Protein 1PVM (pdb70)

CATH classification: 3.10.580.10

Secondary structure (DSSP, 8-state):
---BGGGTSBTT--EEETT-BHHHHHHHHHHHT--EEEEE-TTS-EEEEEEHHHHHHHTGGG---GGGSBGGGTSBSSPPEEETT-BHHHHHHHHHHHT-SEEEEE-TT--EEEEEEHHHHTTTS-HHHHHHHHHHHHH-----B-TTTSSSBEEEEE-TTS-EEEEEES-TT---B-/------S--BGGGTSBTT--EEETTSBHHHHHHHHHHHT--EEEEE-TTS-EEEEEEHHHIIIIIGGG---GGGSBGGGTSBSSPPEEETT-BHHHHHHHHHHHT-SEEEEE-TTS-EEEEEEHHHHTTTS-HHHHHHHHHHHHH----PBPTTTSSSBEEEEE-TTS-EEEEEE--TT---B-

Radius of gyration: 20.47 Å; Cα contacts (8 Å, |Δi|>4): 764; chains: 2; bounding box: 63×38×48 Å

Solvent-accessible surface area: 16210 Å² total; per-residue (Å²): 185,168,52,87,0,82,144,24,28,59,75,112,52,60,61,14,59,60,70,28,32,0,6,58,0,0,61,47,0,21,126,53,60,40,5,5,0,0,0,62,22,100,131,43,79,39,29,0,2,0,7,24,16,0,0,0,34,8,0,0,12,18,1,77,64,0,47,101,8,37,0,78,41,0,1,5,40,62,17,0,94,4,71,11,78,83,21,5,113,71,0,4,60,47,0,10,133,33,3,11,35,35,0,0,0,11,23,123,111,45,161,13,34,0,12,0,22,6,24,30,0,0,109,94,3,63,98,77,28,0,12,62,0,23,58,8,30,100,67,96,46,19,101,8,74,2,83,130,44,42,113,5,31,10,80,44,41,123,43,182,109,25,13,7,113,32,8,111,9,57,31,135,101,21,114,57,79,44,137,136,82,54,48,94,159,142,22,89,0,74,100,21,28,57,77,115,47,72,54,13,58,56,69,31,31,0,10,53,0,1,90,51,0,23,141,56,58,29,6,0,0,0,0,64,22,98,127,42,80,42,36,0,2,0,6,23,19,0,0,0,44,12,0,0,8,17,2,88,62,0,46,102,5,36,0,73,30,0,2,9,20,65,15,0,97,4,76,10,92,78,28,2,148,62,0,5,61,56,0,8,128,31,3,8,35,31,0,0,0,3,18,131,99,40,162,21,38,0,6,0,21,7,18,27,0,0,99,12,8,66,116,74,30,0,12,63,0,27,65,6,28,84,65,95,86,24,116,8,50,2,76,127,46,40,108,4,28,7,84,49,38,131,45,183,98,23,25,6,116,31,7,110,10,60,31,137,103,21,127,54,89,32

Foldseek 3Di:
DWDFQLVLFALPAAEDEQQQFQVRVVVVCVVVVNFKHFYAYPVGHGAFIGGPVLCVPFPVLQVDDRRVHGCNRRGQPPFQEDERRDILLRVLVSLLVFLHQKGFYAYPVGGTRGIDGLVSSVVPDDPVSSVSNVVSVVVHHGFHADPPPRHWTFQFDADPVSHGPWTATPDPVDGDID/DDDAEDQKDFQLVLFAQPAAEDEQQQFQVRVVVVCVVVVNFKHFYAYPVGHGFFIGGPVLCVPFPVLQVDDRRVHGCNRRGAGRFQEDERRDILVRVLCSLLVFLHQKGFYAYPVGHTRGMDGLVSSVRYDDPVSSVSSVVSNVPHHGFHADPPVRHFTFQFDADPVSHGNWTFTPDPVDGDTD

B-factor: mean 17.32, std 9.67, range [4.59, 65.65]

Nearest PDB structures (foldseek):
  1pvm-assembly1_A  TM=9.784E-01  e=5.337E-41  Thermoplasma acidophilum DSM 1728
  1xkf-assembly1_B-2  TM=8.451E-01  e=2.283E-09  Mycobacterium tuberculosis
  3fhm-assembly2_C  TM=8.601E-01  e=5.433E-09  Agrobacterium fabrum str. C58
  3fhm-assembly1_D  TM=8.900E-01  e=7.324E-08  Agrobacterium fabrum str. C58
  3fhm-assembly2_B  TM=9.059E-01  e=1.249E-07  Agrobacterium fabrum str. C58

Organism: Thermoplasma acidophilum (strain ATCC 25905 / DSM 1728 / JCM 9062 / NBRC 15155 / AMRC-C165) (NCBI:txid273075)

InterPro domains:
  IPR000644 CBS domain [PF00571] (5-58)
  IPR000644 CBS domain [PF00571] (74-126)
  IPR000644 CBS domain [PS51371] (9-68)
  IPR000644 CBS domain [PS51371] (75-133)
  IPR000644 CBS domain [SM00116] (12-60)
  IPR000644 CBS domain [SM00116] (78-126)
  IPR015234 Domain of unknown function DUF1936 [PF09151] (145-178)
  IPR036311 Hypothetical protein Ta0289, C-terminal [SSF103623] (143-178)
  IPR044065 Archaeal CBS protein, (ACP)-type metal binding domain [PS51901] (141-178)
  IPR046342 CBS domain superfamily [G3DSA:3.10.580.10] (1-178)
  IPR046342 CBS domain superfamily [SSF54631] (2-127)
  IPR051257 Diverse Function CBS-Domain-Containing Protein [PTHR43080] (3-126)

Sequence (362 aa):
MFMRVEKIMNSNFKTVNWNTTVFDAVKIMNENHLYGLVVKDDNGNDVGLLSERSIIKRFIPRNKKPDEVPIRLVMRKPIPKVKSDYDVKDVAAYLSENGLERCAVVDDPGRVVGIVTLTDLSRYLSRASITDILLSHRTKDYQHLCPKCGVGVLEPVYNEKGEIKVFRCSNPACDYEEVPRGGHMFMRVEKIMNSNFKTVNWNTTVFDAVKIMNENHLYGLVVKDDNGNDVGLLSERSIIKRFIPRNKKPDEVPIRLVMRKPIPKVKSDYDVKDVAAYLSENGLERCAVVDDPGRVVGIVTLTDLSRYLSRASITDILLSHRTKDYQHLCPKCGVGVLEPVYNEKGEIKVFRCSNPACDYEE

Structure (mmCIF, N/CA/C/O backbone):
data_1PVM
#
_entry.id   1PVM
#
_cell.length_a   58.735
_cell.length_b   62.838
_cell.length_c   97.278
_cell.angle_alpha   90.00
_cell.angle_beta   90.00
_cell.angle_gamma   90.00
#
_symmetry.space_group_name_H-M   'P 21 21 21'
#
loop_
_entity.id
_entity.type
_entity.pdbx_description
1 polymer 'conserved hypothetical protein Ta0289'
2 non-polymer 'MERCURY (II) ION'
3 water water
#
loop_
_atom_site.group_PDB
_atom_site.id
_atom_site.type_symbol
_atom_site.label_atom_id
_atom_site.label_alt_id
_atom_site.label_comp_id
_atom_site.label_asym_id
_atom_site.label_entity_id
_atom_site.label_seq_id
_atom_site.pdbx_PDB_ins_code
_atom_site.Cartn_x
_atom_site.Cartn_y
_atom_site.Cartn_z
_atom_site.occupancy
_atom_site.B_iso_or_equiv
_atom_site.auth_seq_id
_atom_site.auth_comp_id
_atom_site.auth_asym_id
_atom_site.auth_atom_id
_atom_site.pdbx_PDB_model_num
ATOM 1 N N . MET A 1 7 ? 20.978 -6.378 -19.421 1.00 30.68 1 MET A N 1
ATOM 2 C CA . MET A 1 7 ? 20.013 -5.308 -19.026 1.00 31.63 1 MET A CA 1
ATOM 3 C C . MET A 1 7 ? 19.027 -5.739 -17.937 1.00 31.04 1 MET A C 1
ATOM 4 O O . MET A 1 7 ? 18.338 -4.896 -17.352 1.00 30.94 1 MET A O 1
ATOM 9 N N . PHE A 1 8 ? 18.956 -7.041 -17.668 1.00 29.72 2 PHE A N 1
ATOM 10 C CA . PHE A 1 8 ? 18.047 -7.559 -16.648 1.00 28.39 2 PHE A CA 1
ATOM 11 C C . PHE A 1 8 ? 18.659 -8.707 -15.853 1.00 27.98 2 PHE A C 1
ATOM 12 O O . PHE A 1 8 ? 19.473 -9.470 -16.370 1.00 27.30 2 PHE A O 1
ATOM 20 N N . MET A 1 9 ? 18.248 -8.822 -14.592 1.00 26.53 3 MET A N 1
ATOM 21 C CA . MET A 1 9 ? 18.739 -9.864 -13.695 1.00 25.70 3 MET A CA 1
ATOM 22 C C . MET A 1 9 ? 17.936 -9.791 -12.400 1.00 25.68 3 MET A C 1
ATOM 23 O O . MET A 1 9 ? 18.015 -8.793 -11.688 1.00 24.55 3 MET A O 1
ATOM 28 N N . ARG A 1 10 ? 17.154 -10.823 -12.089 1.00 24.65 4 ARG A N 1
ATOM 29 C CA . ARG A 1 10 ? 16.378 -10.775 -10.852 1.00 26.35 4 ARG A CA 1
ATOM 30 C C . ARG A 1 10 ? 17.213 -11.187 -9.650 1.00 24.51 4 ARG A C 1
ATOM 31 O O . ARG A 1 10 ? 17.997 -12.135 -9.720 1.00 22.41 4 ARG A O 1
ATOM 39 N N . VAL A 1 11 ? 17.035 -10.462 -8.547 1.00 23.33 5 VAL A N 1
ATOM 40 C CA . VAL A 1 11 ? 17.798 -10.701 -7.323 1.00 22.60 5 VAL A CA 1
ATOM 41 C C . VAL A 1 11 ? 17.859 -12.108 -6.783 1.00 21.29 5 VAL A C 1
ATOM 42 O O . VAL A 1 11 ? 18.886 -12.511 -6.244 1.00 19.33 5 VAL A O 1
ATOM 46 N N . GLU A 1 12 ? 16.767 -12.851 -6.906 1.00 21.26 6 GLU A N 1
ATOM 47 C CA . GLU A 1 12 ? 16.752 -14.214 -6.400 1.00 22.51 6 GLU A CA 1
ATOM 48 C C . GLU A 1 12 ? 17.992 -14.976 -6.855 1.00 22.17 6 GLU A C 1
ATOM 49 O O . GLU A 1 12 ? 18.548 -15.779 -6.107 1.00 20.99 6 GLU A O 1
ATOM 55 N N . LYS A 1 13 ? 18.434 -14.700 -8.077 1.00 23.01 7 LYS A N 1
ATOM 56 C CA . LYS A 1 13 ? 19.599 -15.372 -8.643 1.00 24.29 7 LYS A CA 1
ATOM 57 C C . LYS A 1 13 ? 20.921 -15.026 -7.972 1.00 24.03 7 LYS A C 1
ATOM 58 O O . LYS A 1 13 ? 21.809 -15.875 -7.889 1.00 25.28 7 LYS A O 1
ATO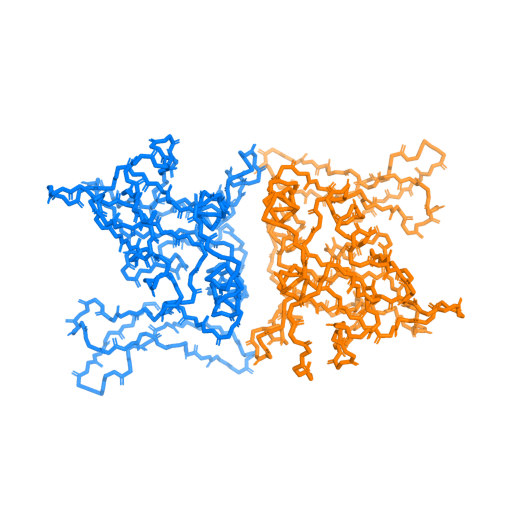M 64 N N . ILE A 1 14 ? 21.059 -13.792 -7.492 1.00 22.89 8 ILE A N 1
ATOM 65 C CA . ILE A 1 14 ? 22.313 -13.370 -6.871 1.00 22.31 8 ILE A CA 1
ATOM 66 C C . ILE A 1 14 ? 22.311 -13.235 -5.351 1.00 21.44 8 ILE A C 1
ATOM 67 O O . ILE A 1 14 ? 23.368 -13.095 -4.741 1.00 21.60 8 ILE A O 1
ATOM 72 N N . MET A 1 15 ? 21.137 -13.272 -4.736 1.00 20.33 9 MET A N 1
ATOM 73 C CA . MET A 1 15 ? 21.059 -13.144 -3.287 1.00 20.91 9 MET A CA 1
ATOM 74 C C . MET A 1 15 ? 21.784 -14.297 -2.603 1.00 22.01 9 MET A C 1
ATOM 75 O O . MET A 1 15 ? 22.159 -15.278 -3.243 1.00 22.06 9 MET A O 1
ATOM 80 N N . ASN A 1 16 ? 21.970 -14.163 -1.295 1.00 22.06 10 ASN A N 1
ATOM 81 C CA . ASN A 1 16 ? 22.629 -15.177 -0.487 1.00 23.54 10 ASN A CA 1
ATOM 82 C C . ASN A 1 16 ? 21.545 -15.799 0.384 1.00 24.16 10 ASN A C 1
ATOM 83 O O . ASN A 1 16 ? 21.044 -15.165 1.309 1.00 22.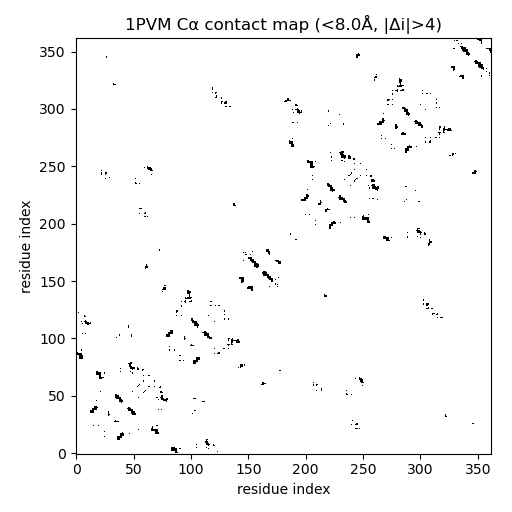94 10 ASN A O 1
ATOM 88 N N . SER A 1 17 ? 21.175 -17.036 0.067 1.00 26.38 11 SER A N 1
ATOM 89 C CA . SER A 1 17 ? 20.136 -17.749 0.805 1.00 28.53 11 SER A CA 1
ATOM 90 C C . SER A 1 17 ? 20.726 -18.421 2.035 1.00 29.48 11 SER A C 1
ATOM 91 O O . SER A 1 17 ? 20.014 -19.048 2.817 1.00 29.79 11 SER A O 1
ATOM 94 N N . ASN A 1 18 ? 22.035 -18.280 2.193 1.00 31.36 12 ASN A N 1
ATOM 95 C CA . ASN A 1 18 ? 22.765 -18.887 3.298 1.00 34.49 12 ASN A CA 1
ATOM 96 C C . ASN A 1 18 ? 22.866 -17.970 4.522 1.00 34.34 12 ASN A C 1
ATOM 97 O O . ASN A 1 18 ? 23.650 -18.226 5.436 1.00 35.99 12 ASN A O 1
ATOM 102 N N . PHE A 1 19 ? 22.062 -16.913 4.545 1.00 33.47 13 PHE A N 1
ATOM 103 C CA . PHE A 1 19 ? 22.087 -15.944 5.641 1.00 31.59 13 PHE A CA 1
ATOM 104 C C . PHE A 1 19 ? 21.946 -16.514 7.056 1.00 31.69 13 PHE A C 1
ATOM 105 O O . PHE A 1 19 ? 21.567 -17.670 7.249 1.00 31.64 13 PHE A O 1
ATOM 113 N N . LYS A 1 20 ? 22.251 -15.671 8.041 1.00 31.87 14 LYS A N 1
ATOM 114 C CA . LYS A 1 20 ? 22.176 -16.041 9.452 1.00 31.39 14 LYS A CA 1
ATOM 115 C C . LYS A 1 20 ? 21.100 -15.249 10.186 1.00 28.75 14 LYS A C 1
ATOM 116 O O . LYS A 1 20 ? 20.964 -14.035 9.990 1.00 28.39 14 LYS A O 1
ATOM 122 N N . THR A 1 21 ? 20.337 -15.949 11.022 1.00 25.79 15 THR A N 1
ATOM 123 C CA . THR A 1 21 ? 19.263 -15.336 11.797 1.00 22.65 15 THR A CA 1
ATOM 124 C C . THR A 1 21 ? 19.553 -15.377 13.293 1.00 20.64 15 THR A C 1
ATOM 125 O O . THR A 1 21 ? 20.057 -16.375 13.812 1.00 20.43 15 THR A O 1
ATOM 129 N N . VAL A 1 22 ? 19.234 -14.286 13.980 1.00 17.72 16 VAL A N 1
ATOM 130 C CA . VAL A 1 22 ? 19.435 -14.193 15.422 1.00 15.98 16 VAL A CA 1
ATOM 131 C C . VAL A 1 22 ? 18.155 -13.710 16.079 1.00 14.95 16 VAL A C 1
ATOM 132 O O . VAL A 1 22 ? 17.345 -13.031 15.443 1.00 14.01 16 VAL A O 1
ATOM 136 N N . ASN A 1 23 ? 17.974 -14.069 17.350 1.00 13.40 17 ASN A N 1
ATOM 137 C CA . ASN A 1 23 ? 16.791 -13.679 18.106 1.00 12.37 17 ASN A CA 1
ATOM 138 C C . ASN A 1 23 ? 16.828 -12.193 18.450 1.00 12.13 17 ASN A C 1
ATOM 139 O O . ASN A 1 23 ? 17.888 -11.643 18.766 1.00 10.53 17 ASN A O 1
ATOM 144 N N . TRP A 1 24 ? 15.667 -11.547 18.410 1.00 10.89 18 TRP A N 1
ATOM 145 C CA . TRP A 1 24 ? 15.600 -10.119 18.685 1.00 11.98 18 TRP A CA 1
ATOM 146 C C . TRP A 1 24 ? 16.015 -9.669 20.085 1.00 10.58 18 TRP A C 1
ATOM 147 O O . TRP A 1 24 ? 16.146 -8.469 20.337 1.00 11.01 18 TRP A O 1
ATOM 158 N N . ASN A 1 25 ? 16.226 -10.617 20.993 1.00 10.58 19 ASN A N 1
ATOM 159 C CA . ASN A 1 25 ? 16.658 -10.278 22.343 1.00 10.36 19 ASN A CA 1
ATOM 160 C C . ASN A 1 25 ? 18.158 -10.511 22.530 1.00 10.40 19 ASN A C 1
ATOM 161 O O . ASN A 1 25 ? 18.698 -10.345 23.624 1.00 10.48 19 ASN A O 1
ATOM 166 N N . THR A 1 26 ? 18.823 -10.897 21.449 1.00 10.22 20 THR A N 1
ATOM 167 C CA . THR A 1 26 ? 20.262 -11.112 21.471 1.00 10.35 20 THR A CA 1
ATOM 168 C C . THR A 1 26 ? 20.869 -9.740 21.761 1.00 10.99 20 THR A C 1
ATOM 169 O O . THR A 1 26 ? 20.415 -8.734 21.215 1.00 11.24 20 THR A O 1
ATOM 173 N N . THR A 1 27 ? 21.878 -9.684 22.624 1.00 9.85 21 THR A N 1
ATOM 174 C CA . THR A 1 27 ? 22.501 -8.402 22.939 1.00 9.22 21 THR A CA 1
ATOM 175 C C . THR A 1 27 ? 23.380 -7.954 21.775 1.00 7.85 21 THR A C 1
ATOM 176 O O . THR A 1 27 ? 23.788 -8.763 20.941 1.00 7.05 21 THR A O 1
ATOM 180 N N . VAL A 1 28 ? 23.667 -6.660 21.722 1.00 7.64 22 VAL A N 1
ATOM 181 C CA . VAL A 1 28 ? 24.525 -6.124 20.676 1.00 7.30 22 VAL A CA 1
ATOM 182 C C . VAL A 1 28 ? 25.874 -6.841 20.734 1.00 6.37 22 VAL A C 1
ATOM 183 O O . VAL A 1 28 ? 26.461 -7.160 19.704 1.00 6.81 22 VAL A O 1
ATOM 187 N N . PHE A 1 29 ? 26.351 -7.103 21.950 1.00 7.24 23 PHE A N 1
ATOM 188 C CA . PHE A 1 29 ? 27.628 -7.782 22.161 1.00 8.32 23 PHE A CA 1
ATOM 189 C C . PHE A 1 29 ? 27.639 -9.148 21.480 1.00 8.24 23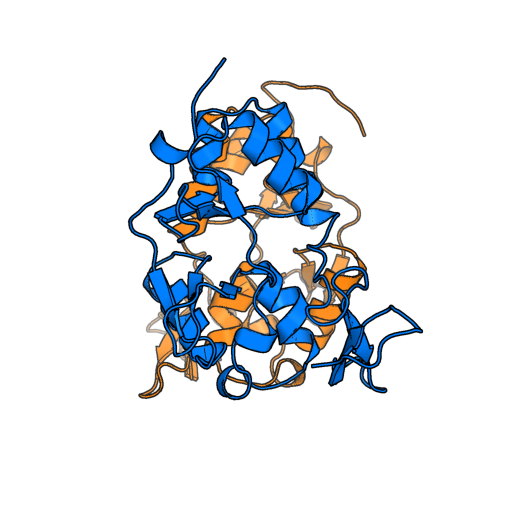 PHE A C 1
ATOM 190 O O . PHE A 1 29 ? 28.530 -9.449 20.688 1.00 8.17 23 PHE A O 1
ATOM 198 N N . ASP A 1 30 ? 26.643 -9.973 21.782 1.00 8.41 24 ASP A N 1
ATOM 199 C CA . ASP A 1 30 ? 26.577 -11.300 21.188 1.00 9.37 24 ASP A CA 1
ATOM 200 C C . ASP A 1 30 ? 26.361 -11.262 19.682 1.00 8.68 24 ASP A C 1
ATOM 201 O O . ASP A 1 30 ? 26.924 -12.074 18.949 1.00 9.95 24 ASP A O 1
ATOM 206 N N . ALA A 1 31 ? 25.547 -10.323 19.217 1.00 8.56 25 ALA A N 1
ATOM 207 C CA . ALA A 1 31 ? 25.289 -10.212 17.787 1.00 9.10 25 ALA A CA 1
ATOM 208 C C . ALA A 1 31 ? 26.552 -9.823 17.025 1.00 9.45 25 ALA A C 1
ATOM 209 O O . ALA A 1 31 ? 26.831 -10.366 15.956 1.00 10.29 25 ALA A O 1
ATOM 211 N N . VAL A 1 32 ? 27.316 -8.882 17.570 1.00 8.96 26 VAL A N 1
ATOM 212 C CA . VAL A 1 32 ? 28.539 -8.437 16.912 1.00 7.93 26 VAL A CA 1
ATOM 213 C C . VAL A 1 32 ? 29.602 -9.526 16.931 1.00 9.14 26 VAL A C 1
ATOM 214 O O . VAL A 1 32 ? 30.403 -9.632 15.998 1.00 9.80 26 VAL A O 1
ATOM 218 N N . LYS A 1 33 ? 29.616 -10.343 17.981 1.00 9.60 27 LYS A N 1
ATOM 219 C CA . LYS A 1 33 ? 30.583 -11.430 18.030 1.00 10.51 27 LYS A CA 1
ATOM 220 C C . LYS A 1 33 ? 30.290 -12.377 16.868 1.00 9.83 27 LYS A C 1
ATOM 221 O O . LYS A 1 33 ? 31.210 -12.887 16.226 1.00 12.52 27 LYS A O 1
ATOM 227 N N . ILE A 1 34 ? 29.008 -12.602 16.594 1.00 10.31 28 ILE A N 1
ATOM 228 C CA . ILE A 1 34 ? 28.600 -13.466 15.489 1.00 9.17 28 ILE A CA 1
ATOM 229 C C . ILE A 1 34 ? 29.048 -12.848 14.160 1.00 10.15 28 ILE A C 1
ATOM 230 O O . ILE A 1 34 ? 29.571 -13.542 13.289 1.00 9.73 28 ILE A O 1
ATOM 235 N N . MET A 1 35 ? 28.845 -11.541 14.009 1.00 8.78 29 MET A N 1
ATOM 236 C CA . MET A 1 35 ? 29.250 -10.844 12.790 1.00 9.44 29 MET A CA 1
ATOM 237 C C . MET A 1 35 ? 30.756 -10.940 12.580 1.00 8.70 29 MET A C 1
ATOM 238 O O . MET A 1 35 ? 31.226 -11.254 11.482 1.00 9.38 29 MET A O 1
ATOM 243 N N . ASN A 1 36 ? 31.515 -10.657 13.635 1.00 9.45 30 ASN A N 1
ATOM 244 C CA . ASN A 1 36 ? 32.968 -10.707 13.547 1.00 9.86 30 ASN A CA 1
ATOM 245 C C . ASN A 1 36 ? 33.514 -12.101 13.275 1.00 11.03 30 ASN A C 1
ATOM 246 O O . ASN A 1 36 ? 34.452 -12.252 12.503 1.00 12.85 30 ASN A O 1
ATOM 251 N N . GLU A 1 37 ? 32.928 -13.123 13.889 1.00 11.79 31 GLU A N 1
ATOM 252 C CA . GLU A 1 37 ? 33.418 -14.482 13.684 1.00 14.86 31 GLU A CA 1
ATOM 253 C C . GLU A 1 37 ? 33.083 -15.038 12.304 1.00 15.15 31 GLU A C 1
ATOM 254 O O . GLU A 1 37 ? 33.834 -15.846 11.761 1.00 16.80 31 GLU A O 1
ATOM 260 N N . ASN A 1 38 ? 31.973 -14.591 11.726 1.00 14.47 32 ASN A N 1
ATOM 261 C CA . ASN A 1 38 ? 31.558 -15.059 10.405 1.00 15.32 32 ASN A CA 1
ATOM 262 C C . ASN A 1 38 ? 31.945 -14.120 9.264 1.00 14.16 32 ASN A C 1
ATOM 263 O O . ASN A 1 38 ? 31.827 -14.485 8.093 1.00 12.95 32 ASN A O 1
ATOM 268 N N . HIS A 1 39 ? 32.403 -12.920 9.602 1.00 13.85 33 HIS A N 1
ATOM 269 C CA . HIS A 1 39 ? 32.761 -11.929 8.590 1.00 16.15 33 HIS A CA 1
ATOM 270 C C . HIS A 1 39 ? 31.527 -11.604 7.745 1.00 16.46 33 HIS A C 1
ATOM 271 O O . HIS A 1 39 ? 31.613 -11.452 6.528 1.00 17.03 33 HIS A O 1
ATOM 278 N N . LEU A 1 40 ? 30.378 -11.532 8.407 1.00 15.50 34 LEU A N 1
ATOM 279 C CA . LEU A 1 40 ? 29.106 -11.199 7.765 1.00 16.84 34 LEU A CA 1
ATOM 280 C C . LEU A 1 40 ? 28.541 -10.064 8.597 1.00 15.61 34 LEU A C 1
ATOM 281 O O . LEU A 1 40 ? 28.153 -10.263 9.747 1.00 16.37 34 LEU A O 1
ATOM 286 N N . TYR A 1 41 ? 28.493 -8.872 8.016 1.00 12.97 35 TYR A N 1
ATOM 287 C CA . TYR A 1 41 ? 28.035 -7.710 8.751 1.00 10.78 35 TYR A CA 1
ATOM 288 C C . TYR A 1 41 ? 26.594 -7.315 8.505 1.00 10.36 35 TYR A C 1
ATOM 289 O O . TYR A 1 41 ? 26.249 -6.142 8.372 1.00 11.61 35 TYR A O 1
ATOM 298 N N . GLY A 1 42 ? 25.747 -8.331 8.470 1.00 9.89 36 GLY A N 1
ATOM 299 C CA . GLY A 1 42 ? 24.328 -8.128 8.276 1.00 10.22 36 GLY A CA 1
ATOM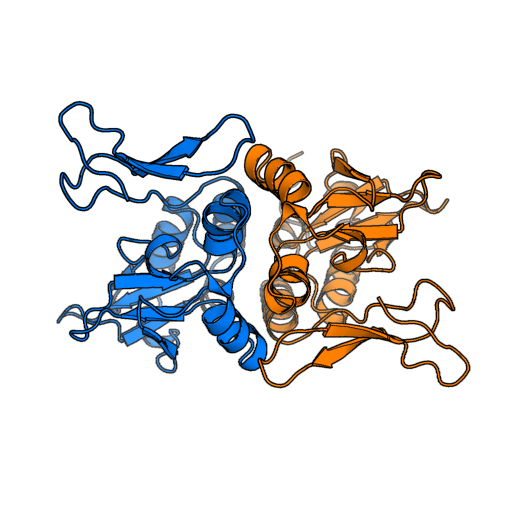 300 C C . GLY A 1 42 ? 23.630 -9.380 8.770 1.00 10.26 36 GLY A C 1
ATOM 301 O O . GLY A 1 42 ? 23.922 -10.475 8.291 1.00 11.49 36 GLY A O 1
ATOM 302 N N . LEU A 1 43 ? 22.732 -9.224 9.737 1.00 9.17 37 LEU A N 1
ATOM 303 C CA . LEU A 1 43 ? 21.993 -10.351 10.288 1.00 8.50 37 LEU A CA 1
ATOM 304 C C . LEU A 1 43 ? 20.494 -10.116 10.240 1.00 9.28 37 LEU A C 1
ATOM 305 O O . LEU A 1 43 ? 20.018 -9.020 10.544 1.00 10.12 37 LEU A O 1
ATOM 310 N N . VAL A 1 44 ? 19.749 -11.148 9.858 1.00 8.24 38 VAL A N 1
ATOM 311 C CA . VAL A 1 44 ? 18.295 -11.058 9.840 1.00 9.10 38 VAL A CA 1
ATOM 312 C C . VAL A 1 44 ? 17.866 -11.370 11.272 1.00 9.99 38 VAL A C 1
ATOM 313 O O . VAL A 1 44 ? 18.361 -12.316 11.880 1.00 11.55 38 VAL A O 1
ATOM 317 N N . VAL A 1 45 ? 16.956 -10.571 11.811 1.00 9.22 39 VAL A N 1
ATOM 318 C CA . VAL A 1 45 ? 16.501 -10.753 13.183 1.00 10.36 39 VAL A CA 1
ATOM 319 C C . VAL A 1 45 ? 15.067 -11.269 13.225 1.00 11.31 39 VAL A C 1
ATOM 320 O O . VAL A 1 45 ? 14.199 -10.763 12.513 1.00 11.13 39 VAL A O 1
ATOM 324 N N . LYS A 1 46 ? 14.825 -12.282 14.054 1.00 12.15 40 LYS A N 1
ATOM 325 C CA . LYS A 1 46 ? 13.483 -12.849 14.187 1.00 14.82 40 LYS A CA 1
ATOM 326 C C . LYS A 1 46 ? 12.991 -12.752 15.628 1.00 14.11 40 LYS A C 1
ATOM 327 O O . LYS A 1 46 ? 13.796 -12.729 16.562 1.00 13.20 40 LYS A O 1
ATOM 333 N N . ASP A 1 47 ? 11.675 -12.667 15.811 1.00 14.37 41 ASP A N 1
ATOM 334 C CA . ASP A 1 47 ? 11.129 -12.592 17.159 1.00 15.11 41 ASP A CA 1
ATOM 335 C C . ASP A 1 47 ? 11.027 -14.005 17.732 1.00 16.20 41 ASP A C 1
ATOM 336 O O . ASP A 1 47 ? 11.585 -14.947 17.170 1.00 15.71 41 ASP A O 1
ATOM 341 N N . ASP A 1 48 ? 10.324 -14.154 18.849 1.00 19.44 42 ASP A N 1
ATOM 342 C CA . ASP A 1 48 ? 10.192 -15.460 19.483 1.00 22.98 42 ASP A CA 1
ATOM 343 C C . ASP A 1 48 ? 9.172 -16.372 18.812 1.00 25.42 42 ASP A C 1
ATOM 344 O O . ASP A 1 48 ? 9.043 -17.534 19.189 1.00 27.68 42 ASP A O 1
ATOM 349 N N . ASN A 1 49 ? 8.449 -15.852 17.823 1.00 27.33 43 ASN A N 1
ATOM 350 C CA . ASN A 1 49 ? 7.445 -16.644 17.116 1.00 29.11 43 ASN A CA 1
ATOM 351 C C . ASN A 1 49 ? 7.814 -16.921 15.660 1.00 29.67 43 ASN A C 1
ATOM 352 O O . ASN A 1 49 ? 6.960 -17.310 14.861 1.00 29.77 43 ASN A O 1
ATOM 357 N N . GLY A 1 50 ? 9.082 -16.714 15.317 1.00 28.50 44 GLY A N 1
ATOM 358 C CA . GLY A 1 50 ? 9.531 -16.975 13.960 1.00 27.43 44 GLY A CA 1
ATOM 359 C C . GLY A 1 50 ? 9.273 -15.883 12.937 1.00 26.73 44 GLY A C 1
ATOM 360 O O . GLY A 1 50 ? 9.381 -16.123 11.735 1.00 28.67 44 GLY A O 1
ATOM 361 N N . ASN A 1 51 ? 8.925 -14.685 13.390 1.00 24.57 45 ASN A N 1
ATOM 362 C CA . ASN A 1 51 ? 8.682 -13.590 12.458 1.00 22.58 45 ASN A CA 1
ATOM 363 C C . ASN A 1 51 ? 9.977 -12.827 12.202 1.00 20.84 45 ASN A C 1
ATOM 364 O O . ASN A 1 51 ? 10.727 -12.554 13.138 1.00 19.55 45 ASN A O 1
ATOM 369 N N . ASP A 1 52 ? 10.242 -12.494 10.941 1.00 18.39 46 ASP A N 1
ATOM 370 C CA . ASP A 1 52 ? 11.435 -11.725 10.589 1.00 17.41 46 ASP A CA 1
ATOM 371 C C . ASP A 1 52 ? 11.077 -10.286 10.916 1.00 16.76 46 ASP A C 1
ATOM 372 O O . ASP A 1 52 ? 10.258 -9.672 10.232 1.00 19.20 46 ASP A O 1
ATOM 377 N N . VAL A 1 53 ? 11.696 -9.743 11.955 1.00 14.19 47 VAL A N 1
ATOM 378 C CA . VAL A 1 53 ? 11.370 -8.394 12.394 1.00 13.18 47 VAL A CA 1
ATOM 379 C C . VAL A 1 53 ? 12.353 -7.270 12.087 1.00 11.13 47 VAL A C 1
ATOM 380 O O . VAL A 1 53 ? 12.012 -6.100 12.258 1.00 10.96 47 VAL A O 1
ATOM 384 N N . GLY A 1 54 ? 13.561 -7.602 11.645 1.00 10.14 48 GLY A N 1
ATOM 385 C CA . GLY A 1 54 ? 14.521 -6.554 11.348 1.00 9.29 48 GLY A CA 1
ATOM 386 C C . GLY A 1 54 ? 15.843 -7.036 10.790 1.00 8.35 48 GLY A C 1
ATOM 387 O O . GLY A 1 54 ? 16.060 -8.230 10.610 1.00 8.69 48 GLY A O 1
ATOM 388 N N . LEU A 1 55 ? 16.732 -6.089 10.514 1.00 7.76 49 LEU A N 1
ATOM 389 C CA . LEU A 1 55 ? 18.047 -6.401 9.979 1.00 7.65 49 LEU A CA 1
ATOM 390 C C . LEU A 1 55 ? 19.092 -5.595 10.745 1.00 7.22 49 LEU A C 1
ATOM 391 O O . LEU A 1 55 ? 19.023 -4.367 10.803 1.00 7.20 49 LEU A O 1
ATOM 396 N N . LEU A 1 56 ? 20.043 -6.291 11.358 1.00 6.82 50 LEU A N 1
ATOM 397 C CA . LEU A 1 56 ? 21.102 -5.619 12.107 1.00 7.57 50 LEU A CA 1
ATOM 398 C C . LEU A 1 56 ? 22.277 -5.378 11.172 1.00 8.88 50 LEU A C 1
ATOM 399 O O . LEU A 1 56 ? 22.827 -6.321 10.599 1.00 9.22 50 LEU A O 1
ATOM 404 N N . SER A 1 57 ? 22.661 -4.114 11.027 1.00 8.29 51 SER A N 1
ATOM 405 C CA . SER A 1 57 ? 23.770 -3.742 10.157 1.00 8.63 51 SER A CA 1
ATOM 406 C C . SER A 1 57 ? 24.791 -2.951 10.959 1.00 9.00 51 SER A C 1
ATOM 407 O O . SER A 1 57 ? 24.508 -2.515 12.075 1.00 8.28 51 SER A O 1
ATOM 410 N N . GLU A 1 58 ? 25.972 -2.756 10.379 1.00 8.85 52 GLU A N 1
ATOM 411 C CA . GLU A 1 58 ? 27.021 -1.991 11.035 1.00 9.64 52 GLU A CA 1
ATOM 412 C C . GLU A 1 58 ? 26.558 -0.574 11.324 1.00 7.48 52 GLU A C 1
ATOM 413 O O . GLU A 1 58 ? 26.748 -0.069 12.421 1.00 7.49 52 GLU A O 1
ATOM 419 N N . ARG A 1 59 ? 25.956 0.067 10.325 1.00 7.54 53 ARG A N 1
ATOM 420 C CA . ARG A 1 59 ? 25.489 1.438 10.479 1.00 8.03 53 ARG A CA 1
ATOM 421 C C . ARG A 1 59 ? 24.437 1.562 11.569 1.00 7.10 53 ARG A C 1
ATOM 422 O O . ARG A 1 59 ? 24.428 2.538 12.316 1.00 8.38 53 ARG A O 1
ATOM 430 N N . SER A 1 60 ? 23.557 0.571 11.674 1.00 8.11 54 SER A N 1
ATOM 431 C CA . SER A 1 60 ? 22.516 0.625 12.691 1.00 8.01 54 SER A CA 1
ATOM 432 C C . SER A 1 60 ? 23.144 0.652 14.090 1.00 8.86 54 SER A C 1
ATOM 433 O O . SER A 1 60 ? 22.616 1.287 15.010 1.00 9.58 54 SER A O 1
ATOM 436 N N . ILE A 1 61 ? 24.279 -0.020 14.247 1.00 7.51 55 ILE A N 1
ATOM 437 C CA . ILE A 1 61 ? 24.958 -0.041 15.539 1.00 8.27 55 ILE A CA 1
ATOM 438 C C . ILE A 1 61 ? 25.613 1.319 15.827 1.00 9.12 55 ILE A C 1
ATOM 439 O O . ILE A 1 61 ? 25.525 1.849 16.943 1.00 9.39 55 ILE A O 1
ATOM 444 N N . ILE A 1 62 ? 26.241 1.897 14.808 1.00 7.80 56 ILE A N 1
ATOM 445 C CA . ILE A 1 62 ? 26.898 3.183 14.959 1.00 8.53 56 ILE A CA 1
ATOM 446 C C . ILE A 1 62 ? 25.905 4.317 15.236 1.00 9.54 56 ILE A C 1
ATOM 447 O O . ILE A 1 62 ? 26.173 5.198 16.056 1.00 10.57 56 ILE A O 1
ATOM 452 N N . LYS A 1 63 ? 24.757 4.286 14.566 1.00 9.83 57 LYS A N 1
ATOM 453 C CA . LYS A 1 63 ? 23.760 5.341 14.728 1.00 11.36 57 LYS A CA 1
ATOM 454 C C . LYS A 1 63 ? 22.779 5.124 15.868 1.00 11.17 57 LYS A C 1
ATOM 455 O O . LYS A 1 63 ? 22.372 6.085 16.520 1.00 11.54 57 LYS A O 1
ATOM 461 N N . ARG A 1 64 ? 22.400 3.875 16.123 1.00 9.73 58 ARG A N 1
ATOM 462 C CA . ARG A 1 64 ? 21.399 3.628 17.151 1.00 10.46 58 ARG A CA 1
ATOM 463 C C . ARG A 1 64 ? 21.823 2.881 18.412 1.00 10.63 58 ARG A C 1
ATOM 464 O O . ARG A 1 64 ? 21.017 2.708 19.330 1.00 11.60 58 ARG A O 1
ATOM 472 N N . PHE A 1 65 ? 23.071 2.431 18.472 1.00 8.87 59 PHE A N 1
ATOM 473 C CA . PHE A 1 65 ? 23.533 1.772 19.687 1.00 7.90 59 PHE A CA 1
ATOM 474 C C . PHE A 1 65 ? 24.556 2.642 20.414 1.00 7.77 59 PHE A C 1
ATOM 475 O O . PHE A 1 65 ? 24.385 2.951 21.590 1.00 7.31 59 PHE A O 1
ATOM 483 N N . ILE A 1 66 ? 25.616 3.041 19.717 1.00 7.54 60 ILE A N 1
ATOM 484 C CA . ILE A 1 66 ? 26.659 3.842 20.354 1.00 7.66 60 ILE A CA 1
ATOM 485 C C . ILE A 1 66 ? 26.141 5.064 21.113 1.00 7.99 60 ILE A C 1
ATOM 486 O O . ILE A 1 66 ? 26.547 5.298 22.250 1.00 8.48 60 ILE A O 1
ATOM 491 N N . PRO A 1 67 ? 25.236 5.855 20.503 1.00 8.35 61 PRO A N 1
ATOM 492 C CA . PRO A 1 67 ? 24.711 7.046 21.187 1.00 9.16 61 PRO A CA 1
ATOM 493 C C . PRO A 1 67 ? 23.949 6.786 22.492 1.00 9.02 61 PRO A C 1
ATOM 494 O O . PRO A 1 67 ? 23.627 7.726 23.219 1.00 9.45 61 PRO A O 1
ATOM 498 N N . ARG A 1 68 ? 23.650 5.526 22.789 1.00 8.11 62 ARG A N 1
ATOM 499 C CA . ARG A 1 68 ? 22.947 5.191 24.032 1.00 9.16 62 ARG A CA 1
ATOM 500 C C . ARG A 1 68 ? 23.918 5.184 25.214 1.00 10.31 62 ARG A C 1
ATOM 501 O O . ARG A 1 68 ? 23.508 5.250 26.372 1.00 10.64 62 ARG A O 1
ATOM 509 N N . ASN A 1 69 ? 25.207 5.095 24.905 1.00 9.78 63 ASN A N 1
ATOM 510 C CA . ASN A 1 69 ? 26.261 5.028 25.910 1.00 9.90 63 ASN A CA 1
ATOM 511 C C . ASN A 1 69 ? 25.986 3.944 26.951 1.00 10.63 63 ASN A C 1
ATOM 512 O O . ASN A 1 69 ? 25.967 4.200 28.159 1.00 11.31 63 ASN A O 1
ATOM 517 N N . LYS A 1 70 ? 25.772 2.727 26.458 1.00 10.24 64 LYS A N 1
ATOM 518 C CA . LYS A 1 70 ? 25.521 1.557 27.298 1.00 10.76 64 LYS A CA 1
ATOM 519 C C . LYS A 1 70 ? 26.456 0.448 26.840 1.00 10.11 64 LYS A C 1
ATOM 520 O O . LYS A 1 70 ? 26.917 0.462 25.699 1.00 9.64 64 LYS A O 1
ATOM 526 N N . LYS A 1 71 ? 26.746 -0.502 27.725 1.00 8.99 65 LYS A N 1
ATOM 527 C CA . LYS A 1 71 ? 27.606 -1.622 27.361 1.00 8.76 65 LYS A CA 1
ATOM 528 C C . LYS A 1 71 ? 26.867 -2.459 26.329 1.00 8.77 65 LYS A C 1
ATOM 529 O O . LYS A 1 71 ? 25.645 -2.571 26.381 1.00 9.25 65 LYS A O 1
ATOM 535 N N . PRO A 1 72 ? 27.600 -3.064 25.377 1.00 9.25 66 PRO A N 1
ATOM 536 C CA . PRO A 1 72 ? 27.004 -3.897 24.326 1.00 9.32 66 PRO A CA 1
ATOM 537 C C . PRO A 1 72 ? 26.172 -5.062 24.864 1.00 9.53 66 PRO A C 1
ATOM 538 O O . PRO A 1 72 ? 25.242 -5.523 24.201 1.00 9.53 66 PRO A O 1
ATOM 542 N N . ASP A 1 73 ? 26.504 -5.552 26.056 1.00 10.26 67 ASP A N 1
ATOM 543 C CA . ASP A 1 73 ? 25.750 -6.674 26.614 1.00 11.46 67 ASP A CA 1
ATOM 544 C C . ASP A 1 73 ? 24.509 -6.234 27.382 1.00 11.72 67 ASP A C 1
ATOM 545 O O . ASP A 1 73 ? 23.815 -7.066 27.962 1.00 11.63 67 ASP A O 1
ATOM 550 N N . GLU A 1 74 ? 24.217 -4.935 27.377 1.00 11.70 68 GLU A N 1
ATOM 551 C CA . GLU A 1 74 ? 23.047 -4.416 28.091 1.00 11.56 68 GLU A CA 1
ATOM 552 C C . GLU A 1 74 ? 21.952 -3.915 27.158 1.00 10.97 68 GLU A C 1
ATOM 553 O O . GLU A 1 74 ? 20.959 -3.352 27.617 1.00 12.65 68 GLU A O 1
ATOM 559 N N . VAL A 1 75 ? 22.126 -4.093 25.855 1.00 10.50 69 VAL A N 1
ATOM 560 C CA . VAL A 1 75 ? 21.122 -3.622 24.908 1.00 9.19 69 VAL A CA 1
ATOM 561 C C . VAL A 1 75 ? 20.719 -4.708 23.922 1.00 9.17 69 VAL A C 1
ATOM 562 O O . VAL A 1 75 ? 21.574 -5.287 23.254 1.00 10.02 69 VAL A O 1
ATOM 566 N N . PRO A 1 76 ? 19.411 -5.019 23.836 1.00 9.21 70 PRO A N 1
ATOM 567 C CA . PRO A 1 76 ? 18.915 -6.042 22.908 1.00 9.50 70 PRO A CA 1
ATOM 568 C C . PRO A 1 76 ? 18.906 -5.460 21.492 1.00 9.09 70 PRO A C 1
ATOM 569 O O . PRO A 1 76 ? 18.563 -4.290 21.300 1.00 9.37 70 PRO A O 1
ATOM 573 N N . ILE A 1 77 ? 19.267 -6.266 20.500 1.00 8.24 71 ILE A N 1
ATOM 574 C CA . ILE A 1 77 ? 19.316 -5.752 19.137 1.00 8.68 71 ILE A CA 1
ATOM 575 C C . ILE A 1 77 ? 17.981 -5.271 18.567 1.00 9.49 71 ILE A C 1
ATOM 576 O O . ILE A 1 77 ? 17.961 -4.529 17.587 1.00 9.29 71 ILE A O 1
ATOM 581 N N . ARG A 1 78 ? 16.869 -5.668 19.182 1.00 10.18 72 ARG A N 1
ATOM 582 C CA . ARG A 1 78 ? 15.563 -5.236 18.687 1.00 10.15 72 ARG A CA 1
ATOM 583 C C . ARG A 1 78 ? 15.445 -3.705 18.722 1.00 9.35 72 ARG A C 1
ATOM 584 O O . ARG A 1 78 ? 14.713 -3.108 17.928 1.00 10.00 72 ARG A O 1
ATOM 592 N N . LEU A 1 79 ? 16.177 -3.070 19.633 1.00 8.27 73 LEU A N 1
ATOM 593 C CA . LEU A 1 79 ? 16.138 -1.617 19.764 1.00 8.57 73 LEU A CA 1
ATOM 594 C C . LEU A 1 79 ? 17.184 -0.926 18.896 1.00 8.47 73 LEU A C 1
ATOM 595 O O . LEU A 1 79 ? 17.254 0.304 18.865 1.00 8.31 73 LEU A O 1
ATOM 600 N N . VAL A 1 80 ? 17.988 -1.718 18.194 1.00 7.82 74 VAL A N 1
ATOM 601 C CA . VAL A 1 80 ? 19.049 -1.175 17.355 1.00 7.77 74 VAL A CA 1
ATOM 602 C C . VAL A 1 80 ? 18.852 -1.445 15.859 1.00 7.88 74 VAL A C 1
ATOM 603 O O . VAL A 1 80 ? 19.064 -0.562 15.023 1.00 8.82 74 VAL A O 1
ATOM 607 N N . MET A 1 81 ? 18.447 -2.668 15.539 1.00 6.95 75 MET A N 1
ATOM 608 C CA . MET A 1 81 ? 18.233 -3.116 14.162 1.00 7.77 75 MET A CA 1
ATOM 609 C C . MET A 1 81 ? 17.318 -2.230 13.327 1.00 7.72 75 MET A C 1
ATOM 610 O O . MET A 1 81 ? 16.462 -1.513 13.862 1.00 8.39 75 MET A O 1
ATOM 615 N N . ARG A 1 82 ? 17.502 -2.299 12.008 1.00 8.00 76 ARG A N 1
ATOM 616 C CA . ARG A 1 82 ? 16.649 -1.561 11.086 1.00 8.86 76 ARG A CA 1
ATOM 617 C C . ARG A 1 82 ? 15.287 -2.237 11.176 1.00 10.51 76 ARG A C 1
ATOM 618 O O . ARG A 1 82 ? 15.180 -3.460 11.026 1.00 9.31 76 ARG A O 1
ATOM 626 N N . LYS A 1 83 ? 14.260 -1.434 11.428 1.00 9.75 77 LYS A N 1
ATOM 627 C CA . LYS A 1 83 ? 12.892 -1.916 11.565 1.00 12.79 77 LYS A CA 1
ATOM 628 C C . LYS A 1 83 ? 11.949 -0.797 11.124 1.00 12.82 77 LYS A C 1
ATOM 629 O O . LYS A 1 83 ? 12.152 0.357 11.488 1.00 11.45 77 LYS A O 1
ATOM 635 N N . PRO A 1 84 ? 10.929 -1.117 10.305 1.00 14.62 78 PRO A N 1
ATOM 636 C CA . PRO A 1 84 ? 10.576 -2.431 9.749 1.00 13.93 78 PRO A CA 1
ATOM 637 C C . PRO A 1 84 ? 11.747 -2.992 8.954 1.00 12.35 78 PRO A C 1
ATOM 638 O O . PRO A 1 84 ? 12.582 -2.232 8.465 1.00 12.45 78 PRO A O 1
ATOM 642 N N . ILE A 1 85 ? 11.799 -4.311 8.807 1.00 11.58 79 ILE A N 1
ATOM 643 C CA . ILE A 1 85 ? 12.896 -4.940 8.080 1.00 11.52 79 ILE A CA 1
ATOM 644 C C . ILE A 1 85 ? 13.005 -4.485 6.621 1.00 9.84 79 ILE A C 1
ATOM 645 O O . ILE A 1 85 ? 12.038 -4.550 5.869 1.00 9.85 79 ILE A O 1
ATOM 650 N N . PRO A 1 86 ? 14.188 -3.986 6.217 1.00 9.08 80 PRO A N 1
ATOM 651 C CA . PRO A 1 86 ? 14.410 -3.530 4.840 1.00 9.20 80 PRO A CA 1
ATOM 652 C C . PRO A 1 86 ? 14.310 -4.755 3.939 1.00 9.70 80 PRO A C 1
ATOM 653 O O . PRO A 1 86 ? 14.955 -5.769 4.201 1.00 8.90 80 PRO A O 1
ATOM 657 N N . LYS A 1 87 ? 13.513 -4.673 2.880 1.00 9.52 81 LYS A N 1
ATOM 658 C CA . LYS A 1 87 ? 13.364 -5.828 2.007 1.00 10.71 81 LYS A CA 1
ATOM 659 C C . LYS A 1 87 ? 12.871 -5.506 0.610 1.00 10.00 81 LYS A C 1
ATOM 660 O O . LYS A 1 87 ? 12.324 -4.438 0.356 1.00 9.62 81 LYS A O 1
ATOM 666 N N . VAL A 1 88 ? 13.084 -6.460 -0.288 1.00 9.89 82 VAL A N 1
ATOM 667 C CA . VAL A 1 88 ? 12.631 -6.373 -1.668 1.00 10.27 82 VAL A CA 1
ATOM 668 C C . VAL A 1 88 ? 12.130 -7.774 -2.008 1.00 11.95 82 VAL A C 1
ATOM 669 O O . VAL A 1 88 ? 12.521 -8.745 -1.358 1.00 12.01 82 VAL A O 1
ATOM 673 N N . LYS A 1 89 ? 11.261 -7.883 -3.006 1.00 12.21 83 LYS A N 1
ATOM 674 C CA . LYS A 1 89 ? 10.746 -9.188 -3.405 1.00 14.34 83 LYS A CA 1
ATOM 675 C C . LYS A 1 89 ? 11.776 -9.901 -4.259 1.00 13.35 83 LYS A C 1
ATOM 676 O O . LYS A 1 89 ? 12.550 -9.266 -4.973 1.00 12.93 83 LYS A O 1
ATOM 682 N N . SER A 1 90 ? 11.778 -11.227 -4.188 1.00 14.34 84 SER A N 1
ATOM 683 C CA . SER A 1 90 ? 12.731 -12.028 -4.941 1.00 14.83 84 SER A CA 1
ATOM 684 C C . SER A 1 90 ? 12.666 -11.844 -6.454 1.00 14.80 84 SER A C 1
ATOM 685 O O . SER A 1 90 ? 13.631 -12.153 -7.148 1.00 17.17 84 SER A O 1
ATOM 688 N N . ASP A 1 91 ? 11.549 -11.338 -6.967 1.00 16.30 85 ASP A N 1
ATOM 689 C CA . ASP A 1 91 ? 11.418 -11.139 -8.409 1.00 17.13 85 ASP A CA 1
ATOM 690 C C . ASP A 1 91 ? 11.867 -9.748 -8.875 1.00 18.13 85 ASP A C 1
ATOM 691 O O . ASP A 1 91 ? 11.782 -9.423 -10.063 1.00 17.35 85 ASP A O 1
ATOM 696 N N . TYR A 1 92 ? 12.340 -8.929 -7.940 1.00 15.75 86 TYR A N 1
ATOM 697 C CA . TYR A 1 92 ? 12.822 -7.589 -8.267 1.00 15.42 86 TYR A CA 1
ATOM 698 C C . TYR A 1 92 ? 14.053 -7.676 -9.159 1.00 15.32 86 TYR A C 1
ATOM 699 O O . TYR A 1 92 ? 14.897 -8.556 -8.979 1.00 15.61 86 TYR A O 1
ATOM 708 N N . ASP A 1 93 ? 14.162 -6.758 -10.114 1.00 16.06 87 ASP A N 1
ATOM 709 C CA . ASP A 1 93 ? 15.329 -6.721 -10.981 1.00 16.00 87 ASP A CA 1
ATOM 710 C C . ASP A 1 93 ? 16.407 -6.021 -10.153 1.00 15.03 87 ASP A C 1
ATOM 711 O O . ASP A 1 93 ? 16.090 -5.180 -9.308 1.00 15.10 87 ASP A O 1
ATOM 716 N N . VAL A 1 94 ? 17.670 -6.360 -10.385 1.00 14.47 88 VAL A N 1
ATOM 717 C CA . VAL A 1 94 ? 18.753 -5.740 -9.628 1.00 14.23 88 VAL A CA 1
ATOM 718 C C . VAL A 1 94 ? 18.694 -4.221 -9.662 1.00 14.69 88 VAL A C 1
ATOM 719 O O . VAL A 1 94 ? 19.102 -3.565 -8.704 1.00 15.08 88 VAL A O 1
ATOM 723 N N . LYS A 1 95 ? 18.189 -3.653 -10.753 1.00 14.22 89 LYS A N 1
ATOM 724 C CA . LYS A 1 95 ? 18.087 -2.197 -10.846 1.00 16.11 89 LYS A CA 1
ATOM 725 C C . LYS A 1 95 ? 17.031 -1.676 -9.876 1.00 15.38 89 LYS A C 1
ATOM 726 O O . LYS A 1 95 ? 17.139 -0.561 -9.360 1.00 15.42 89 LYS A O 1
ATOM 732 N N . ASP A 1 96 ? 16.007 -2.485 -9.631 1.00 14.71 90 ASP A N 1
ATOM 733 C CA . ASP A 1 96 ? 14.945 -2.096 -8.715 1.00 15.98 90 ASP A CA 1
ATOM 734 C C . ASP A 1 96 ? 15.478 -2.141 -7.289 1.00 13.87 90 ASP A C 1
ATOM 735 O O . ASP A 1 96 ? 15.144 -1.294 -6.460 1.00 13.23 90 ASP A O 1
ATOM 740 N N . VAL A 1 97 ? 16.308 -3.138 -7.008 1.00 11.57 91 VAL A N 1
ATOM 741 C CA . VAL A 1 97 ? 16.899 -3.273 -5.684 1.00 11.23 91 VAL A CA 1
ATOM 742 C C . VAL A 1 97 ? 17.828 -2.089 -5.430 1.00 10.56 91 VAL A C 1
ATOM 743 O O . VAL A 1 97 ? 17.825 -1.517 -4.341 1.00 11.65 91 VAL A O 1
ATOM 747 N N . ALA A 1 98 ? 18.616 -1.720 -6.437 1.00 10.34 92 ALA A N 1
ATOM 748 C CA . ALA A 1 98 ? 19.530 -0.591 -6.304 1.00 10.60 92 ALA A CA 1
ATOM 749 C C . ALA A 1 98 ? 18.752 0.673 -5.942 1.00 11.24 92 ALA A C 1
ATOM 750 O O . ALA A 1 98 ? 19.159 1.435 -5.065 1.00 10.56 92 ALA A O 1
ATOM 752 N N . ALA A 1 99 ? 17.629 0.893 -6.621 1.00 11.08 93 ALA A N 1
ATOM 753 C CA . ALA A 1 99 ? 16.800 2.065 -6.366 1.00 10.77 93 ALA A CA 1
ATOM 754 C C . ALA A 1 99 ? 16.254 2.035 -4.940 1.00 10.87 93 ALA A C 1
ATOM 755 O O . ALA A 1 99 ? 16.175 3.067 -4.266 1.00 10.42 93 ALA A O 1
ATOM 757 N N . TYR A 1 100 ? 15.878 0.843 -4.487 1.00 9.89 94 TYR A N 1
ATOM 758 C CA . TYR A 1 100 ? 15.350 0.674 -3.142 1.00 9.90 94 TYR A CA 1
ATOM 759 C C . TYR A 1 100 ? 16.427 0.964 -2.097 1.00 9.58 94 TYR A C 1
ATOM 760 O O . TYR A 1 100 ? 16.188 1.692 -1.130 1.00 10.59 94 TYR A O 1
ATOM 769 N N . LEU A 1 101 ? 17.608 0.384 -2.281 1.00 8.49 95 LEU A N 1
ATOM 770 C CA . LEU A 1 101 ? 18.689 0.603 -1.329 1.00 8.41 95 LEU A CA 1
ATOM 771 C C . LEU A 1 101 ? 19.039 2.082 -1.264 1.00 8.14 95 LEU A C 1
ATOM 772 O O . LEU A 1 101 ? 19.109 2.660 -0.182 1.00 8.08 95 LEU A O 1
ATOM 777 N N . SER A 1 102 ? 19.252 2.685 -2.429 1.00 8.96 96 SER A N 1
ATOM 778 C CA . SER A 1 102 ? 19.613 4.096 -2.508 1.00 10.27 96 SER A CA 1
ATOM 779 C C . SER A 1 102 ? 18.562 5.017 -1.886 1.00 10.37 96 SER A C 1
ATOM 780 O O . SER A 1 102 ? 18.894 5.967 -1.181 1.00 12.00 96 SER A O 1
ATOM 783 N N . GLU A 1 103 ? 17.294 4.738 -2.157 1.00 9.70 97 GLU A N 1
ATOM 784 C CA . GLU A 1 103 ? 16.207 5.545 -1.620 1.00 12.44 97 GLU A CA 1
ATOM 785 C C . GLU A 1 103 ? 16.208 5.506 -0.088 1.00 12.31 97 GLU A C 1
ATOM 786 O O . GLU A 1 103 ? 15.833 6.476 0.578 1.00 11.68 97 GLU A O 1
ATOM 792 N N . ASN A 1 104 ? 16.652 4.379 0.460 1.00 11.23 98 ASN A N 1
ATOM 793 C CA . ASN A 1 104 ? 16.668 4.169 1.904 1.00 10.84 98 ASN A CA 1
ATOM 794 C C . ASN A 1 104 ? 18.013 4.317 2.599 1.00 9.36 98 ASN A C 1
ATOM 795 O O . ASN A 1 104 ? 18.102 4.092 3.808 1.00 10.19 98 ASN A O 1
ATOM 800 N N . GLY A 1 105 ? 19.044 4.692 1.846 1.00 8.06 99 GLY A N 1
ATOM 801 C CA . GLY A 1 105 ? 20.374 4.852 2.413 1.00 7.57 99 GLY A CA 1
ATOM 802 C C . GLY A 1 105 ? 20.967 3.552 2.932 1.00 8.14 99 GLY A C 1
ATOM 803 O O . GLY A 1 105 ? 21.767 3.553 3.869 1.00 8.10 99 GLY A O 1
ATOM 804 N N . LEU A 1 106 ? 20.586 2.444 2.308 1.00 5.97 100 LEU A N 1
ATOM 805 C CA . LEU A 1 106 ? 21.049 1.116 2.706 1.00 7.76 100 LEU A CA 1
ATOM 806 C C . LEU A 1 106 ? 22.132 0.547 1.791 1.00 8.50 100 LEU A C 1
ATOM 807 O O . LEU A 1 106 ? 22.273 0.976 0.645 1.00 8.32 100 LEU A O 1
ATOM 812 N N . GLU A 1 107 ? 22.897 -0.418 2.301 1.00 8.73 101 GLU A N 1
ATOM 813 C CA . GLU A 1 107 ? 23.903 -1.089 1.483 1.00 8.95 101 GLU A CA 1
ATOM 814 C C . GLU A 1 107 ? 23.594 -2.592 1.418 1.00 8.06 101 GLU A C 1
ATOM 815 O O . GLU A 1 107 ? 24.329 -3.374 0.817 1.00 8.96 101 GLU A O 1
ATOM 821 N N . ARG A 1 108 ? 22.473 -2.976 2.024 1.00 8.79 102 ARG A N 1
ATOM 822 C CA . ARG A 1 108 ? 22.011 -4.359 2.007 1.00 8.09 102 ARG A CA 1
ATOM 823 C C . ARG A 1 108 ? 20.581 -4.428 2.531 1.00 9.25 102 ARG A C 1
ATOM 824 O O . ARG A 1 108 ? 20.129 -3.541 3.258 1.00 9.35 102 ARG A O 1
ATOM 832 N N . CYS A 1 109 ? 19.854 -5.466 2.136 1.00 8.16 103 CYS A N 1
ATOM 833 C CA . CYS A 1 109 ? 18.485 -5.624 2.603 1.00 8.80 103 CYS A CA 1
ATOM 834 C C . CYS A 1 109 ? 18.079 -7.078 2.463 1.00 8.78 103 CYS A C 1
ATOM 835 O O . CYS A 1 109 ? 18.768 -7.860 1.809 1.00 8.08 103 CYS A O 1
ATOM 838 N N . ALA A 1 110 ? 16.974 -7.446 3.093 1.00 7.14 104 ALA A N 1
ATOM 839 C CA . ALA A 1 110 ? 16.504 -8.814 3.001 1.00 7.89 104 ALA A CA 1
ATOM 840 C C . ALA A 1 110 ? 15.723 -8.975 1.708 1.00 9.05 104 ALA A C 1
ATOM 841 O O . ALA A 1 110 ? 15.295 -7.995 1.095 1.00 9.32 104 ALA A O 1
ATOM 843 N N . VAL A 1 111 ? 15.558 -10.222 1.288 1.00 10.15 105 VAL A N 1
ATOM 844 C CA . VAL A 1 111 ? 14.792 -10.544 0.090 1.00 10.17 105 VAL A CA 1
ATOM 845 C C . VAL A 1 111 ? 13.687 -11.478 0.560 1.00 11.06 105 VAL A C 1
ATOM 846 O O . VAL A 1 111 ? 13.962 -12.455 1.259 1.00 11.67 105 VAL A O 1
ATOM 850 N N . VAL A 1 112 ? 12.445 -11.178 0.200 1.00 10.53 106 VAL A N 1
ATOM 851 C CA . VAL A 1 112 ? 11.335 -12.032 0.608 1.00 11.71 106 VAL A CA 1
ATOM 852 C C . VAL A 1 112 ? 10.658 -12.675 -0.595 1.00 12.71 106 VAL A C 1
ATOM 853 O O . VAL A 1 112 ? 10.731 -12.157 -1.710 1.00 13.43 106 VAL A O 1
ATOM 857 N N . ASP A 1 113 ? 10.009 -13.814 -0.368 1.00 12.82 107 ASP A N 1
ATOM 858 C CA . ASP A 1 113 ? 9.293 -14.504 -1.435 1.00 13.84 107 ASP A CA 1
ATOM 859 C C . ASP A 1 113 ? 7.830 -14.057 -1.410 1.00 14.36 107 ASP A C 1
ATOM 860 O O . ASP A 1 113 ? 7.469 -13.179 -0.630 1.00 13.78 107 ASP A O 1
ATOM 865 N N . ASP A 1 114 ? 6.998 -14.649 -2.265 1.00 16.25 108 ASP A N 1
ATOM 866 C CA . ASP A 1 114 ? 5.574 -14.304 -2.321 1.00 18.22 108 ASP A CA 1
ATOM 867 C C . ASP A 1 114 ? 4.906 -14.422 -0.952 1.00 17.16 108 ASP A C 1
ATOM 868 O O . ASP A 1 114 ? 4.205 -13.503 -0.517 1.00 16.41 108 ASP A O 1
ATOM 873 N N . PRO A 1 115 ? 5.091 -15.569 -0.266 1.00 16.52 109 PRO A N 1
ATOM 874 C CA . PRO A 1 115 ? 4.502 -15.793 1.058 1.00 16.13 109 PRO A CA 1
ATOM 875 C C . PRO A 1 115 ? 4.884 -14.689 2.038 1.00 16.40 109 PRO A C 1
ATOM 876 O O . PRO A 1 115 ? 4.160 -14.425 2.997 1.00 17.33 109 PRO A O 1
ATOM 880 N N . GLY A 1 116 ? 6.032 -14.059 1.800 1.00 14.81 110 GLY A N 1
ATOM 881 C CA . GLY A 1 116 ? 6.468 -12.970 2.656 1.00 16.11 110 GLY A CA 1
ATOM 882 C C . GLY A 1 116 ? 7.597 -13.271 3.626 1.00 17.12 110 GLY A C 1
ATOM 883 O O . GLY A 1 116 ? 7.971 -12.409 4.420 1.00 18.11 110 GLY A O 1
ATOM 884 N N . ARG A 1 117 ? 8.151 -14.477 3.573 1.00 16.32 111 ARG A N 1
ATOM 885 C CA . ARG A 1 117 ? 9.241 -14.829 4.475 1.00 15.45 111 ARG A CA 1
ATOM 886 C C . ARG A 1 117 ? 10.593 -14.455 3.867 1.00 14.37 111 ARG A C 1
ATOM 887 O O . ARG A 1 117 ? 10.740 -14.409 2.647 1.00 14.20 111 ARG A O 1
ATOM 895 N N . VAL A 1 118 ? 11.577 -14.173 4.719 1.00 13.54 112 VAL A N 1
ATOM 896 C CA . VAL A 1 118 ? 12.914 -13.810 4.246 1.00 12.17 112 VAL A CA 1
ATOM 897 C C . VAL A 1 118 ? 13.626 -15.054 3.714 1.00 12.86 112 VAL A C 1
ATOM 898 O O . VAL A 1 118 ? 13.820 -16.029 4.441 1.00 13.22 112 VAL A O 1
ATOM 902 N N . VAL A 1 119 ? 14.009 -15.015 2.441 1.00 13.08 113 VAL A N 1
ATOM 903 C CA . VAL A 1 119 ? 14.674 -16.149 1.806 1.00 12.86 113 VAL A CA 1
ATOM 904 C C . VAL A 1 119 ? 16.145 -15.886 1.513 1.00 14.14 113 VAL A C 1
ATOM 905 O O . VAL A 1 119 ? 16.876 -16.783 1.087 1.00 14.75 113 VAL A O 1
ATOM 909 N N . GLY A 1 120 ? 16.580 -14.652 1.739 1.00 14.18 114 GLY A N 1
ATOM 910 C CA . GLY A 1 120 ? 17.968 -14.323 1.494 1.00 13.82 114 GLY A CA 1
ATOM 911 C C . GLY A 1 120 ? 18.295 -12.885 1.824 1.00 13.91 114 GLY A C 1
ATOM 912 O O . GLY A 1 120 ? 17.423 -12.113 2.218 1.00 12.97 114 GLY A O 1
ATOM 913 N N . ILE A 1 121 ? 19.569 -12.539 1.676 1.00 14.29 115 ILE A N 1
ATOM 914 C CA . ILE A 1 121 ? 20.045 -11.187 1.923 1.00 13.64 115 ILE A CA 1
ATOM 915 C C . ILE A 1 121 ? 20.847 -10.778 0.701 1.00 14.59 115 ILE A C 1
ATOM 916 O O . ILE A 1 121 ? 21.604 -11.581 0.154 1.00 14.98 115 ILE A O 1
ATOM 921 N N . VAL A 1 122 ? 20.666 -9.539 0.258 1.00 11.93 116 VAL A N 1
ATOM 922 C CA . VAL A 1 122 ? 21.407 -9.045 -0.891 1.00 11.03 116 VAL A CA 1
ATOM 923 C C . VAL A 1 122 ? 22.192 -7.804 -0.460 1.00 10.09 116 VAL A C 1
ATOM 924 O O . VAL A 1 122 ? 21.647 -6.898 0.173 1.00 9.04 116 VAL A O 1
ATOM 928 N N . THR A 1 123 ? 23.478 -7.780 -0.792 1.00 9.40 117 THR A N 1
ATOM 929 C CA . THR A 1 123 ? 24.345 -6.668 -0.421 1.00 9.37 117 THR A CA 1
ATOM 930 C C . THR A 1 123 ? 24.861 -5.917 -1.642 1.00 9.82 117 THR A C 1
ATOM 931 O O . THR A 1 123 ? 24.733 -6.378 -2.776 1.00 10.52 117 THR A O 1
ATOM 935 N N . LEU A 1 124 ? 25.447 -4.752 -1.397 1.00 10.23 118 LEU A N 1
ATOM 936 C CA . LEU A 1 124 ? 26.023 -3.964 -2.471 1.00 10.42 118 LEU A CA 1
ATOM 937 C C . LEU A 1 124 ? 27.077 -4.810 -3.188 1.00 10.96 118 LEU A C 1
ATOM 938 O O . LEU A 1 124 ? 27.222 -4.732 -4.407 1.00 11.65 118 LEU A O 1
ATOM 943 N N . THR A 1 125 ? 27.812 -5.624 -2.435 1.00 10.58 119 THR A N 1
ATOM 944 C CA . THR A 1 125 ? 28.835 -6.474 -3.040 1.00 11.17 119 THR A CA 1
ATOM 945 C C . THR A 1 125 ? 28.214 -7.462 -4.036 1.00 12.01 119 THR A C 1
ATOM 946 O O . THR A 1 125 ? 28.767 -7.693 -5.109 1.00 13.08 119 THR A O 1
ATOM 950 N N . ASP A 1 126 ? 27.066 -8.036 -3.680 1.00 12.82 120 ASP A N 1
ATOM 951 C CA . ASP A 1 126 ? 26.368 -8.978 -4.559 1.00 13.53 120 ASP A CA 1
ATOM 952 C C . ASP A 1 126 ? 25.943 -8.262 -5.833 1.00 13.83 120 ASP A C 1
ATOM 953 O O . ASP A 1 126 ? 26.063 -8.795 -6.934 1.00 16.25 120 ASP A O 1
ATOM 958 N N . LEU A 1 127 ? 25.443 -7.045 -5.672 1.00 13.16 121 LEU A N 1
ATOM 959 C CA . LEU A 1 127 ? 24.969 -6.251 -6.794 1.00 13.50 121 LEU A CA 1
ATOM 960 C C . LEU A 1 127 ? 26.083 -5.636 -7.632 1.00 14.70 121 LEU A C 1
ATOM 961 O O . LEU A 1 127 ? 25.888 -5.386 -8.821 1.00 16.95 121 LEU A O 1
ATOM 966 N N . SER A 1 128 ? 27.243 -5.399 -7.021 1.00 14.74 122 SER A N 1
ATOM 967 C CA . SER A 1 128 ? 28.367 -4.771 -7.719 1.00 15.29 122 SER A CA 1
ATOM 968 C C . SER A 1 128 ? 28.764 -5.439 -9.036 1.00 17.80 122 SER A C 1
ATOM 969 O O . SER A 1 128 ? 29.358 -4.798 -9.905 1.00 18.84 122 SER A O 1
ATOM 972 N N . ARG A 1 129 ? 28.435 -6.718 -9.193 1.00 19.54 123 ARG A N 1
ATOM 973 C CA . ARG A 1 129 ? 28.780 -7.436 -10.418 1.00 20.91 123 ARG A CA 1
ATOM 974 C C . ARG A 1 129 ? 27.768 -7.240 -11.545 1.00 21.11 123 ARG A C 1
ATOM 975 O O . ARG A 1 129 ? 28.060 -7.553 -12.699 1.00 21.94 123 ARG A O 1
ATOM 983 N N . TYR A 1 130 ? 26.588 -6.717 -11.224 1.00 21.04 124 TYR A N 1
ATOM 984 C CA . TYR A 1 130 ? 25.553 -6.539 -12.241 1.00 20.57 124 TYR A CA 1
ATOM 985 C C . TYR A 1 130 ? 25.046 -5.118 -12.412 1.00 19.96 124 TYR A C 1
ATOM 986 O O . TYR A 1 130 ? 24.205 -4.858 -13.270 1.00 21.79 124 TYR A O 1
ATOM 995 N N . LEU A 1 131 ? 25.548 -4.196 -11.599 1.00 18.54 125 LEU A N 1
ATOM 996 C CA . LEU A 1 131 ? 25.112 -2.810 -11.688 1.00 16.46 125 LEU A CA 1
ATOM 997 C C . LEU A 1 131 ? 26.099 -1.941 -12.454 1.00 15.59 125 LEU A C 1
ATOM 998 O O . LEU A 1 131 ? 27.278 -2.270 -12.572 1.00 15.59 125 LEU A O 1
ATOM 1003 N N . SER A 1 132 ? 25.596 -0.828 -12.978 1.00 15.82 126 SER A N 1
ATOM 1004 C CA . SER A 1 132 ? 26.433 0.116 -13.700 1.00 16.60 126 SER A CA 1
ATOM 1005 C C . SER A 1 132 ? 27.255 0.810 -12.632 1.00 16.58 126 SER A C 1
ATOM 1006 O O . SER A 1 132 ? 26.863 0.834 -11.465 1.00 15.34 126 SER A O 1
ATOM 1009 N N . ARG A 1 133 ? 28.387 1.379 -13.027 1.00 17.92 127 ARG A N 1
ATOM 1010 C CA . ARG A 1 133 ? 29.249 2.078 -12.083 1.00 18.32 127 ARG A CA 1
ATOM 1011 C C . ARG A 1 133 ? 28.494 3.238 -11.440 1.00 16.03 127 ARG A C 1
ATOM 1012 O O . ARG A 1 133 ? 28.658 3.518 -10.256 1.00 14.50 127 ARG A O 1
ATOM 1020 N N . ALA A 1 134 ? 27.653 3.898 -12.228 1.00 14.22 128 ALA A N 1
ATOM 1021 C CA . ALA A 1 134 ? 26.870 5.023 -11.740 1.00 13.66 128 ALA A CA 1
ATOM 1022 C C . ALA A 1 134 ? 25.909 4.600 -10.635 1.00 12.69 128 ALA A C 1
ATOM 1023 O O . ALA A 1 134 ? 25.725 5.317 -9.648 1.00 13.30 128 ALA A O 1
ATOM 1025 N N . SER A 1 135 ? 25.290 3.438 -10.804 1.00 11.95 129 SER A N 1
ATOM 1026 C CA . SER A 1 135 ? 24.347 2.943 -9.813 1.00 12.72 129 SER A CA 1
ATOM 1027 C C . SER A 1 135 ? 25.061 2.567 -8.509 1.00 11.71 129 SER A C 1
ATOM 1028 O O . SER A 1 135 ? 24.543 2.803 -7.413 1.00 11.22 129 SER A O 1
ATOM 1031 N N . ILE A 1 136 ? 26.244 1.978 -8.634 1.00 11.68 130 ILE A N 1
ATOM 1032 C CA . ILE A 1 136 ? 27.028 1.584 -7.467 1.00 10.85 130 ILE A CA 1
ATOM 1033 C C . ILE A 1 136 ? 27.434 2.836 -6.691 1.00 11.17 130 ILE A C 1
ATOM 1034 O O . ILE A 1 136 ? 27.282 2.900 -5.467 1.00 9.85 130 ILE A O 1
ATOM 1039 N N . THR A 1 137 ? 27.940 3.837 -7.404 1.00 9.70 131 THR A N 1
ATOM 1040 C CA . THR A 1 137 ? 28.345 5.084 -6.764 1.00 10.34 131 THR A CA 1
ATOM 1041 C C . THR A 1 137 ? 27.138 5.711 -6.068 1.00 9.88 131 THR A C 1
ATOM 1042 O O . THR A 1 137 ? 27.247 6.241 -4.962 1.00 10.20 131 THR A O 1
ATOM 1046 N N . ASP A 1 138 ? 25.984 5.633 -6.723 1.00 9.76 132 ASP A N 1
ATOM 1047 C CA . ASP A 1 138 ? 24.751 6.182 -6.179 1.00 10.14 132 ASP A CA 1
ATOM 1048 C C . ASP A 1 138 ? 24.409 5.547 -4.827 1.00 10.18 132 ASP A C 1
ATOM 1049 O O . ASP A 1 138 ? 24.084 6.247 -3.861 1.00 8.54 132 ASP A O 1
ATOM 1054 N N . ILE A 1 139 ? 24.473 4.219 -4.769 1.00 8.76 133 ILE A N 1
ATOM 1055 C CA . ILE A 1 139 ? 24.175 3.492 -3.542 1.00 8.14 133 ILE A CA 1
ATOM 1056 C C . ILE A 1 139 ? 25.161 3.888 -2.451 1.00 7.51 133 ILE A C 1
ATOM 1057 O O . ILE A 1 139 ? 24.772 4.079 -1.299 1.00 8.36 133 ILE A O 1
ATOM 1062 N N . LEU A 1 140 ? 26.434 4.015 -2.816 1.00 7.79 134 LEU A N 1
ATOM 1063 C CA . LEU A 1 140 ? 27.473 4.402 -1.860 1.00 7.84 134 LEU A CA 1
ATOM 1064 C C . LEU A 1 140 ? 27.228 5.807 -1.310 1.00 8.11 134 LEU A C 1
ATOM 1065 O O . LEU A 1 140 ? 27.331 6.038 -0.103 1.00 8.70 134 LEU A O 1
ATOM 1070 N N . LEU A 1 141 ? 26.895 6.744 -2.195 1.00 9.52 135 LEU A N 1
ATOM 1071 C CA . LEU A 1 141 ? 26.630 8.121 -1.782 1.00 8.97 135 LEU A CA 1
ATOM 1072 C C . LEU A 1 141 ? 25.419 8.202 -0.865 1.00 8.51 135 LEU A C 1
ATOM 1073 O O . LEU A 1 141 ? 25.459 8.868 0.169 1.00 8.42 135 LEU A O 1
ATOM 1078 N N . SER A 1 142 ? 24.341 7.528 -1.252 1.00 7.53 136 SER A N 1
ATOM 1079 C CA . SER A 1 142 ? 23.121 7.530 -0.459 1.00 7.19 136 SER A CA 1
ATOM 1080 C C . SER A 1 142 ? 23.310 6.887 0.917 1.00 8.12 136 SER A C 1
ATOM 1081 O O . SER A 1 142 ? 22.692 7.326 1.887 1.00 7.66 136 SER A O 1
ATOM 1084 N N . HIS A 1 143 ? 24.161 5.865 1.010 1.00 6.91 137 HIS A N 1
ATOM 1085 C CA . HIS A 1 143 ? 24.390 5.213 2.298 1.00 7.58 137 HIS A CA 1
ATOM 1086 C C . HIS A 1 143 ? 25.092 6.170 3.252 1.00 7.85 137 HIS A C 1
ATOM 1087 O O . HIS A 1 143 ? 24.906 6.100 4.469 1.00 9.15 137 HIS A O 1
ATOM 1094 N N . ARG A 1 144 ? 25.903 7.067 2.703 1.00 8.70 138 ARG A N 1
ATOM 1095 C CA . ARG A 1 144 ? 26.600 8.030 3.542 1.00 10.20 138 ARG A CA 1
ATOM 1096 C C . ARG A 1 144 ? 25.715 9.217 3.914 1.00 11.62 138 ARG A C 1
ATOM 1097 O O . ARG A 1 144 ? 25.715 9.663 5.064 1.00 13.72 138 ARG A O 1
ATOM 1105 N N . THR A 1 145 ? 24.943 9.708 2.945 1.00 10.69 139 THR A N 1
ATOM 1106 C CA . THR A 1 145 ? 24.102 10.885 3.145 1.00 10.85 139 THR A CA 1
ATOM 1107 C C . THR A 1 145 ? 22.712 10.684 3.737 1.00 11.39 139 THR A C 1
ATOM 1108 O O . THR A 1 145 ? 22.187 11.586 4.387 1.00 11.55 139 THR A O 1
ATOM 1112 N N . LYS A 1 146 ? 22.107 9.520 3.515 1.00 12.77 140 LYS A N 1
ATOM 1113 C CA . LYS A 1 146 ? 20.763 9.260 4.036 1.00 15.01 140 LYS A CA 1
ATOM 1114 C C . LYS A 1 146 ? 20.780 8.173 5.101 1.00 16.74 140 LYS A C 1
ATOM 1115 O O . LYS A 1 146 ? 21.672 7.326 5.121 1.00 17.98 140 LYS A O 1
ATOM 1121 N N . ASP A 1 147 ? 19.792 8.198 5.987 1.00 18.92 141 ASP A N 1
ATOM 1122 C CA . ASP A 1 147 ? 19.685 7.159 6.999 1.00 20.13 141 ASP A CA 1
ATOM 1123 C C . ASP A 1 147 ? 18.292 6.563 6.904 1.00 18.48 141 ASP A C 1
ATOM 1124 O O . ASP A 1 147 ? 17.315 7.274 6.654 1.00 17.12 141 ASP A O 1
ATOM 1129 N N . TYR A 1 148 ? 18.216 5.252 7.093 1.00 16.20 142 TYR A N 1
ATOM 1130 C CA . TYR A 1 148 ? 16.957 4.528 7.035 1.00 15.48 142 TYR A CA 1
ATOM 1131 C C . TYR A 1 148 ? 15.943 5.153 7.982 1.00 15.04 142 TYR A C 1
ATOM 1132 O O . TYR A 1 148 ? 16.273 5.514 9.114 1.00 15.16 142 TYR A O 1
ATOM 1141 N N . GLN A 1 149 ? 14.710 5.280 7.506 1.00 14.69 143 GLN A N 1
ATOM 1142 C CA . GLN A 1 149 ? 13.630 5.851 8.300 1.00 15.42 143 GLN A CA 1
ATOM 1143 C C . GLN A 1 149 ? 12.898 4.757 9.063 1.00 14.16 143 GLN A C 1
ATOM 1144 O O . GLN A 1 149 ? 12.274 3.880 8.463 1.00 13.03 143 GLN A O 1
ATOM 1150 N N . HIS A 1 150 ? 12.985 4.807 10.387 1.00 14.20 144 HIS A N 1
ATOM 1151 C CA . HIS A 1 150 ? 12.307 3.822 11.215 1.00 14.26 144 HIS A CA 1
ATOM 1152 C C . HIS A 1 150 ? 10.847 4.236 11.379 1.00 13.96 144 HIS A C 1
ATOM 1153 O O . HIS A 1 150 ? 10.500 5.008 12.276 1.00 14.84 144 HIS A O 1
ATOM 1160 N N . LEU A 1 151 ? 9.999 3.736 10.489 1.00 13.60 145 LEU A N 1
ATOM 1161 C CA . LEU A 1 151 ? 8.581 4.052 10.540 1.00 13.70 145 LEU A CA 1
ATOM 1162 C C . LEU A 1 151 ? 7.962 3.506 11.820 1.00 12.85 145 LEU A C 1
ATOM 1163 O O . LEU A 1 151 ? 8.273 2.394 12.246 1.00 12.24 145 LEU A O 1
ATOM 1168 N N . CYS A 1 152 ? 7.093 4.300 12.436 1.00 11.15 146 CYS A N 1
ATOM 1169 C CA . CYS A 1 152 ? 6.443 3.892 13.671 1.00 10.96 146 CYS A CA 1
ATOM 1170 C C . CYS A 1 152 ? 5.527 2.697 13.438 1.00 11.47 146 CYS A C 1
ATOM 1171 O O . CYS A 1 152 ? 4.739 2.688 12.494 1.00 12.00 146 CYS A O 1
ATOM 1174 N N . PRO A 1 153 ? 5.624 1.669 14.298 1.00 11.38 147 PRO A N 1
ATOM 1175 C CA . PRO A 1 153 ? 4.777 0.482 14.146 1.00 12.18 147 PRO A CA 1
ATOM 1176 C C . PRO A 1 153 ? 3.316 0.725 14.542 1.00 12.90 147 PRO A C 1
ATOM 1177 O O . PRO A 1 153 ? 2.418 0.034 14.070 1.00 13.74 147 PRO A O 1
ATOM 1181 N N . LYS A 1 154 ? 3.081 1.718 15.395 1.00 12.69 148 LYS A N 1
ATOM 1182 C CA . LYS A 1 154 ? 1.729 2.019 15.850 1.00 13.97 148 LYS A CA 1
ATOM 1183 C C . LYS A 1 154 ? 0.840 2.797 14.867 1.00 15.69 148 LYS A C 1
ATOM 1184 O O . LYS A 1 154 ? -0.330 2.457 14.692 1.00 15.67 148 LYS A O 1
ATOM 1190 N N . CYS A 1 155 ? 1.373 3.840 14.233 1.00 16.23 149 CYS A N 1
ATOM 1191 C CA . CYS A 1 155 ? 0.576 4.619 13.285 1.00 16.79 149 CYS A CA 1
ATOM 1192 C C . CYS A 1 155 ? 1.032 4.392 11.846 1.00 18.19 149 CYS A C 1
ATOM 1193 O O . CYS A 1 155 ? 0.321 4.732 10.898 1.00 19.40 149 CYS A O 1
ATOM 1196 N N . GLY A 1 156 ? 2.224 3.828 11.689 1.00 16.95 150 GLY A N 1
ATOM 1197 C CA . GLY A 1 156 ? 2.743 3.551 10.363 1.00 18.43 150 GLY A CA 1
ATOM 1198 C C . GLY A 1 156 ? 3.127 4.739 9.497 1.00 18.95 150 GLY A C 1
ATOM 1199 O O . GLY A 1 156 ? 3.645 4.542 8.397 1.00 21.53 150 GLY A O 1
ATOM 1200 N N . VAL A 1 157 ? 2.884 5.962 9.965 1.00 18.34 151 VAL A N 1
ATOM 1201 C CA . VAL A 1 157 ? 3.234 7.149 9.178 1.00 17.30 151 VAL A CA 1
ATOM 1202 C C . VAL A 1 157 ? 4.291 8.015 9.857 1.00 16.50 151 VAL A C 1
ATOM 1203 O O . VAL A 1 157 ? 5.087 8.680 9.187 1.00 16.52 151 VAL A O 1
ATOM 1207 N N . GLY A 1 158 ? 4.295 8.018 11.185 1.00 14.10 152 GLY A N 1
ATOM 1208 C CA . GLY A 1 158 ? 5.284 8.797 11.902 1.00 12.65 152 GLY A CA 1
ATOM 1209 C C . GLY A 1 158 ? 6.629 8.100 11.825 1.00 12.96 152 GLY A C 1
ATOM 1210 O O . GLY A 1 158 ? 6.700 6.933 11.445 1.00 12.20 152 GLY A O 1
ATOM 1211 N N . VAL A 1 159 ? 7.700 8.815 12.157 1.00 12.60 153 VAL A N 1
ATOM 1212 C CA . VAL A 1 159 ? 9.038 8.232 12.140 1.00 12.57 153 VAL A CA 1
ATOM 1213 C C . VAL A 1 159 ? 9.600 8.320 13.547 1.00 10.66 153 VAL A C 1
ATOM 1214 O O . VAL A 1 159 ? 9.398 9.318 14.245 1.00 9.46 153 VAL A O 1
ATOM 1218 N N . LEU A 1 160 ? 10.289 7.268 13.973 1.00 10.65 154 LEU A N 1
ATOM 1219 C CA . LEU A 1 160 ? 10.868 7.257 15.308 1.00 11.40 154 LEU A CA 1
ATOM 1220 C C . LEU A 1 160 ? 12.109 8.142 15.321 1.00 11.48 154 LEU A C 1
ATOM 1221 O O . LEU A 1 160 ? 13.045 7.935 14.548 1.00 12.08 154 LEU A O 1
ATOM 1226 N N . GLU A 1 161 ? 12.098 9.138 16.200 1.00 10.66 155 GLU A N 1
ATOM 1227 C CA . GLU A 1 161 ? 13.204 10.081 16.321 1.00 12.45 155 GLU A CA 1
ATOM 1228 C C . GLU A 1 161 ? 13.858 9.947 17.689 1.00 11.03 155 GLU A C 1
ATOM 1229 O O . GLU A 1 161 ? 13.186 9.699 18.681 1.00 10.39 155 GLU A O 1
ATOM 1235 N N . PRO A 1 162 ? 15.185 10.122 17.760 1.00 11.10 156 PRO A N 1
ATOM 1236 C CA . PRO A 1 162 ? 15.894 10.011 19.038 1.00 10.82 156 PRO A CA 1
ATOM 1237 C C . PRO A 1 162 ? 15.530 11.134 20.006 1.00 10.53 156 PRO A C 1
ATOM 1238 O O . PRO A 1 162 ? 15.305 12.274 19.593 1.00 11.22 156 PRO A O 1
ATOM 1242 N N . VAL A 1 163 ? 15.468 10.797 21.290 1.00 9.87 157 VAL A N 1
ATOM 1243 C CA . VAL A 1 163 ? 15.205 11.778 22.335 1.00 10.80 157 VAL A CA 1
ATOM 1244 C C . VAL A 1 163 ? 16.471 11.730 23.177 1.00 10.46 157 VAL A C 1
ATOM 1245 O O . VAL A 1 163 ? 16.818 10.685 23.722 1.00 10.61 157 VAL A O 1
ATOM 1249 N N . TYR A 1 164 ? 17.167 12.858 23.264 1.00 11.64 158 TYR A N 1
ATOM 1250 C CA . TYR A 1 164 ? 18.422 12.925 24.003 1.00 11.23 158 TYR A CA 1
ATOM 1251 C C . TYR A 1 164 ? 18.356 13.529 25.399 1.00 13.57 158 TYR A C 1
ATOM 1252 O O . TYR A 1 164 ? 17.468 14.323 25.714 1.00 13.74 158 TYR A O 1
ATOM 1261 N N . ASN A 1 165 ? 19.313 13.143 26.237 1.00 14.11 159 ASN A N 1
ATOM 1262 C CA . ASN A 1 165 ? 19.398 13.706 27.572 1.00 14.86 159 ASN A CA 1
ATOM 1263 C C . ASN A 1 165 ? 20.506 14.750 27.492 1.00 15.57 159 ASN A C 1
ATOM 1264 O O . ASN A 1 165 ? 21.077 14.972 26.420 1.00 15.12 159 ASN A O 1
ATOM 1269 N N . GLU A 1 166 ? 20.821 15.384 28.615 1.00 16.38 160 GLU A N 1
ATOM 1270 C CA . GLU A 1 166 ? 21.828 16.438 28.633 1.00 17.56 160 GLU A CA 1
ATOM 1271 C C . GLU A 1 166 ? 23.217 16.053 28.141 1.00 17.81 160 GLU A C 1
ATOM 1272 O O . GLU A 1 166 ? 23.998 16.924 27.754 1.00 17.64 160 GLU A O 1
ATOM 1278 N N . LYS A 1 167 ? 23.517 14.757 28.145 1.00 17.75 161 LYS A N 1
ATOM 1279 C CA . LYS A 1 167 ? 24.823 14.269 27.708 1.00 18.83 161 LYS A CA 1
ATOM 1280 C C . LYS A 1 167 ? 24.820 13.957 26.220 1.00 17.55 161 LYS A C 1
ATOM 1281 O O . LYS A 1 167 ? 25.865 13.685 25.633 1.00 17.71 161 LYS A O 1
ATOM 1287 N N . GLY A 1 168 ? 23.644 14.004 25.607 1.00 15.29 162 GLY A N 1
ATOM 1288 C CA . GLY A 1 168 ? 23.555 13.689 24.194 1.00 13.59 162 GLY A CA 1
ATOM 1289 C C . GLY A 1 168 ? 23.369 12.193 24.026 1.00 12.28 162 GLY A C 1
ATOM 1290 O O . GLY A 1 168 ? 23.597 11.646 22.950 1.00 13.65 162 GLY A O 1
ATOM 1291 N N . GLU A 1 169 ? 22.967 11.530 25.107 1.00 11.82 163 GLU A N 1
ATOM 1292 C CA . GLU A 1 169 ? 22.716 10.091 25.094 1.00 11.45 163 GLU A CA 1
ATOM 1293 C C . GLU A 1 169 ? 21.268 9.847 24.675 1.00 11.44 163 GLU A C 1
ATOM 1294 O O . GLU A 1 169 ? 20.361 10.557 25.111 1.00 12.19 163 GLU A O 1
ATOM 1300 N N . ILE A 1 170 ? 21.050 8.850 23.825 1.00 10.64 164 ILE A N 1
ATOM 1301 C CA . ILE A 1 170 ? 19.699 8.515 23.388 1.00 10.29 164 ILE A CA 1
ATOM 1302 C C . ILE A 1 170 ? 19.002 7.774 24.518 1.00 11.39 164 ILE A C 1
ATOM 1303 O O . ILE A 1 170 ? 19.501 6.757 25.001 1.00 12.18 164 ILE A O 1
ATOM 1308 N N . LYS A 1 171 ? 17.852 8.284 24.941 1.00 10.90 165 LYS A N 1
ATOM 1309 C CA . LYS A 1 171 ? 17.090 7.647 26.007 1.00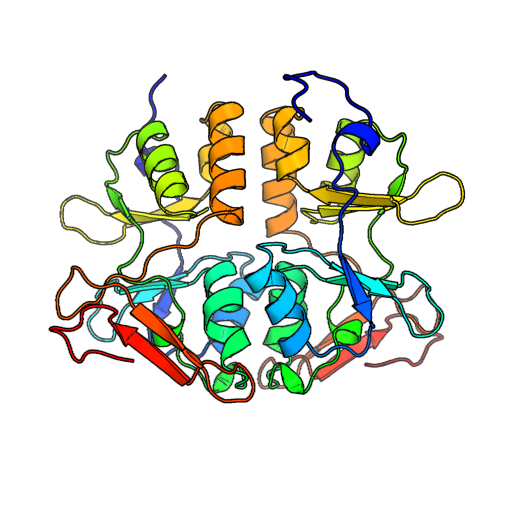 12.96 165 LYS A CA 1
ATOM 1310 C C . LYS A 1 171 ? 16.046 6.734 25.375 1.00 12.60 165 LYS A C 1
ATOM 1311 O O . LYS A 1 171 ? 15.880 5.580 25.773 1.00 14.55 165 LYS A O 1
ATOM 1317 N N . VAL A 1 172 ? 15.354 7.263 24.373 1.00 12.78 166 VAL A N 1
ATOM 1318 C CA . VAL A 1 172 ? 14.324 6.522 23.656 1.00 12.47 166 VAL A CA 1
ATOM 1319 C C . VAL A 1 172 ? 14.196 7.076 22.250 1.00 12.10 166 VAL A C 1
ATOM 1320 O O . VAL A 1 172 ? 14.756 8.130 21.929 1.00 11.71 166 VAL A O 1
ATOM 1324 N N . PHE A 1 173 ? 13.468 6.343 21.414 1.00 10.36 167 PHE A N 1
ATOM 1325 C CA . PHE A 1 173 ? 13.168 6.774 20.062 1.00 10.47 167 PHE A CA 1
ATOM 1326 C C . PHE A 1 173 ? 11.671 6.993 20.144 1.00 11.50 167 PHE A C 1
ATOM 1327 O O . PHE A 1 173 ? 10.919 6.080 20.478 1.00 13.09 167 PHE A O 1
ATOM 1335 N N . ARG A 1 174 ? 11.251 8.217 19.866 1.00 10.59 168 ARG A N 1
ATOM 1336 C CA . ARG A 1 174 ? 9.850 8.594 19.969 1.00 12.30 168 ARG A CA 1
ATOM 1337 C C . ARG A 1 174 ? 9.235 8.944 18.622 1.00 11.79 168 ARG A C 1
ATOM 1338 O O . ARG A 1 174 ? 9.863 9.601 17.799 1.00 11.39 168 ARG A O 1
ATOM 1346 N N . CYS A 1 175 ? 7.998 8.507 18.403 1.00 11.31 169 CYS A N 1
ATOM 1347 C CA . CYS A 1 175 ? 7.325 8.798 17.150 1.00 11.31 169 CYS A CA 1
ATOM 1348 C C . CYS A 1 175 ? 7.164 10.303 16.966 1.00 13.01 169 CYS A C 1
ATOM 1349 O O . CYS A 1 175 ? 6.848 11.024 17.918 1.00 13.80 169 CYS A O 1
ATOM 1352 N N . SER A 1 176 ? 7.372 10.761 15.735 1.00 13.46 170 SER A N 1
ATOM 1353 C CA . SER A 1 176 ? 7.254 12.173 15.395 1.00 15.43 170 SER A CA 1
ATOM 1354 C C . SER A 1 176 ? 5.793 12.626 15.324 1.00 18.27 170 SER A C 1
ATOM 1355 O O . SER A 1 176 ? 5.488 13.804 15.519 1.00 19.30 170 SER A O 1
ATOM 1358 N N . ASN A 1 177 ? 4.902 11.682 15.041 1.00 18.54 171 ASN A N 1
ATOM 1359 C CA . ASN A 1 177 ? 3.473 11.958 14.919 1.00 19.91 171 ASN A CA 1
ATOM 1360 C C . ASN A 1 177 ? 2.896 12.529 16.214 1.00 21.56 171 ASN A C 1
ATOM 1361 O O . ASN A 1 177 ? 2.897 11.864 17.251 1.00 21.63 171 ASN A O 1
ATOM 1366 N N . PRO A 1 178 ? 2.384 13.772 16.165 1.00 24.07 172 PRO A N 1
ATOM 1367 C CA . PRO A 1 178 ? 1.799 14.434 17.339 1.00 24.62 172 PRO A CA 1
ATOM 1368 C C . PRO A 1 178 ? 0.570 13.675 17.828 1.00 24.17 172 PRO A C 1
ATOM 1369 O O . PRO A 1 178 ? 0.270 13.649 19.023 1.00 25.29 172 PRO A O 1
ATOM 1373 N N . ALA A 1 179 ? -0.135 13.059 16.884 1.00 23.27 173 ALA A N 1
ATOM 1374 C CA . ALA A 1 179 ? -1.334 12.297 17.195 1.00 22.31 173 ALA A CA 1
ATOM 1375 C C . ALA A 1 179 ? -0.998 10.930 17.779 1.00 22.44 173 ALA A C 1
ATOM 1376 O O . ALA A 1 179 ? -1.899 10.172 18.139 1.00 22.83 173 ALA A O 1
ATOM 1378 N N . CYS A 1 180 ? 0.294 10.622 17.887 1.00 20.46 174 CYS A N 1
ATOM 1379 C CA . CYS A 1 180 ? 0.718 9.323 18.402 1.00 18.72 174 CYS A CA 1
ATOM 1380 C C . CYS A 1 180 ? 1.598 9.403 19.646 1.00 18.46 174 CYS A C 1
ATOM 1381 O O . CYS A 1 180 ? 2.381 10.335 19.798 1.00 20.51 174 CYS A O 1
ATOM 1384 N N . ASP A 1 181 ? 1.474 8.407 20.523 1.00 18.34 175 ASP A N 1
ATOM 1385 C CA . ASP A 1 181 ? 2.238 8.372 21.772 1.00 18.89 175 ASP A CA 1
ATOM 1386 C C . ASP A 1 181 ? 3.275 7.255 21.842 1.00 18.79 175 ASP A C 1
ATOM 1387 O O . ASP A 1 181 ? 3.779 6.939 22.920 1.00 20.26 175 ASP A O 1
ATOM 1392 N N . TYR A 1 182 ? 3.604 6.658 20.705 1.00 17.53 176 TYR A N 1
ATOM 1393 C CA . TYR A 1 182 ? 4.563 5.559 20.698 1.00 15.36 176 TYR A CA 1
ATOM 1394 C C . TYR A 1 182 ? 6.022 5.951 20.910 1.00 15.05 176 TYR A C 1
ATOM 1395 O O . TYR A 1 182 ? 6.485 6.969 20.398 1.00 15.02 176 TYR A O 1
ATOM 1404 N N . GLU A 1 183 ? 6.733 5.127 21.674 1.00 15.69 177 GLU A N 1
ATOM 1405 C CA . GLU A 1 183 ? 8.162 5.307 21.903 1.00 15.32 177 GLU A CA 1
ATOM 1406 C C . GLU A 1 183 ? 8.742 3.979 22.373 1.00 16.60 177 GLU A C 1
ATOM 1407 O O . GLU A 1 183 ? 8.019 3.137 22.917 1.00 15.99 177 GLU A O 1
ATOM 1413 N N . GLU A 1 184 ? 10.035 3.777 22.129 1.00 14.22 178 GLU A N 1
ATOM 1414 C CA . GLU A 1 184 ? 10.712 2.543 22.519 1.00 15.96 178 GLU A CA 1
ATOM 1415 C C . GLU A 1 184 ? 12.158 2.809 22.934 1.00 15.24 178 GLU A C 1
ATOM 1416 O O . GLU A 1 184 ? 12.683 3.887 22.597 1.00 15.62 178 GLU A O 1
ATOM 1423 N N . VAL B 1 1 ? 34.421 18.627 -6.418 1.00 26.07 -5 VAL B N 1
ATOM 1424 C CA . VAL B 1 1 ? 34.487 19.102 -7.830 1.00 25.39 -5 VAL B CA 1
ATOM 1425 C C . VAL B 1 1 ? 34.222 17.989 -8.852 1.00 24.22 -5 VAL B C 1
ATOM 1426 O O . VAL B 1 1 ? 34.877 16.943 -8.845 1.00 22.00 -5 VAL B O 1
ATOM 1430 N N . PRO B 1 2 ? 33.233 18.202 -9.739 1.00 23.73 -4 PRO B N 1
ATOM 1431 C CA . PRO B 1 2 ? 32.855 17.239 -10.782 1.00 23.52 -4 PRO B CA 1
ATOM 1432 C C . PRO B 1 2 ? 34.015 17.030 -11.751 1.00 23.44 -4 PRO B C 1
ATOM 1433 O O . PRO B 1 2 ? 34.642 17.998 -12.183 1.00 22.71 -4 PRO B O 1
ATOM 1437 N N . ARG B 1 3 ? 34.292 15.777 -12.103 1.00 22.99 -3 ARG B N 1
ATOM 1438 C CA . ARG B 1 3 ? 35.397 15.488 -13.014 1.00 23.61 -3 ARG B CA 1
ATOM 1439 C C . ARG B 1 3 ? 35.095 14.474 -14.112 1.00 24.74 -3 ARG B C 1
ATOM 1440 O O . ARG B 1 3 ? 35.891 14.309 -15.037 1.00 26.44 -3 ARG B O 1
ATOM 1448 N N . GLY B 1 4 ? 33.960 13.791 -14.022 1.00 25.56 -2 GLY B N 1
ATOM 1449 C CA . GLY B 1 4 ? 33.642 12.804 -15.040 1.00 27.11 -2 GLY B CA 1
ATOM 1450 C C . GLY B 1 4 ? 34.519 11.569 -14.911 1.00 27.36 -2 GLY B C 1
ATOM 1451 O O . GLY B 1 4 ? 35.606 11.623 -14.336 1.00 26.63 -2 GLY B O 1
ATOM 1452 N N . GLY B 1 5 ? 34.047 10.453 -15.457 1.00 29.27 -1 GLY B N 1
ATOM 1453 C CA . GLY B 1 5 ? 34.791 9.207 -15.377 1.00 28.44 -1 GLY B CA 1
ATOM 1454 C C . GLY B 1 5 ? 36.077 9.174 -16.180 1.00 27.78 -1 GLY B C 1
ATOM 1455 O O . GLY B 1 5 ? 36.131 9.637 -17.318 1.00 28.91 -1 GLY B O 1
ATOM 1456 N N . HIS B 1 6 ? 37.119 8.623 -15.571 1.00 26.22 0 HIS B N 1
ATOM 1457 C CA . HIS B 1 6 ? 38.423 8.497 -16.207 1.00 25.97 0 HIS B CA 1
ATOM 1458 C C . HIS B 1 6 ? 39.098 7.247 -15.672 1.00 25.72 0 HIS B C 1
ATOM 1459 O O . HIS B 1 6 ? 38.896 6.868 -14.517 1.00 25.32 0 HIS B O 1
ATOM 1466 N N . MET B 1 7 ? 39.905 6.612 -16.514 1.00 24.27 1 MET B N 1
ATOM 1467 C CA . MET B 1 7 ? 40.612 5.404 -16.122 1.00 22.89 1 MET B CA 1
ATOM 1468 C C . MET B 1 7 ? 41.721 5.728 -15.125 1.00 21.36 1 MET B C 1
ATOM 1469 O O . MET B 1 7 ? 42.008 4.939 -14.223 1.00 20.71 1 MET B O 1
ATOM 1474 N N . PHE B 1 8 ? 42.349 6.887 -15.305 1.00 18.46 2 PHE B N 1
ATOM 1475 C CA . PHE B 1 8 ? 43.414 7.332 -14.414 1.00 17.49 2 PHE B CA 1
ATOM 1476 C C . PHE B 1 8 ? 42.967 8.586 -13.673 1.00 16.07 2 PHE B C 1
ATOM 1477 O O . PHE B 1 8 ? 42.086 9.311 -14.138 1.00 16.83 2 PHE B O 1
ATOM 1485 N N . MET B 1 9 ? 43.591 8.843 -12.528 1.00 14.83 3 MET B N 1
ATOM 1486 C CA . MET B 1 9 ? 43.257 9.999 -11.701 1.00 14.68 3 MET B CA 1
ATOM 1487 C C . MET B 1 9 ? 44.147 9.985 -10.454 1.00 15.22 3 MET B C 1
ATOM 1488 O O . MET B 1 9 ? 44.171 8.992 -9.732 1.00 15.18 3 MET B O 1
ATOM 1493 N N . ARG B 1 10 ? 44.889 11.061 -10.194 1.00 14.60 4 ARG B N 1
ATOM 1494 C CA . ARG B 1 10 ? 45.732 11.070 -9.000 1.00 14.91 4 ARG B CA 1
ATOM 1495 C C . ARG B 1 10 ? 44.823 11.278 -7.792 1.00 12.98 4 ARG B C 1
ATOM 1496 O O . ARG B 1 10 ? 43.908 12.100 -7.834 1.00 12.10 4 ARG B O 1
ATOM 1504 N N . VAL B 1 11 ? 45.077 10.524 -6.722 1.00 13.41 5 VAL B N 1
ATOM 1505 C CA . VAL B 1 11 ? 44.256 10.588 -5.507 1.00 12.93 5 VAL B CA 1
ATOM 1506 C C . VAL B 1 11 ? 43.998 11.987 -5.000 1.00 11.52 5 VAL B C 1
ATOM 1507 O O . VAL B 1 11 ? 42.889 12.310 -4.583 1.00 11.92 5 VAL B O 1
ATOM 1511 N N . GLU B 1 12 ? 45.048 12.797 -5.006 1.00 11.89 6 GLU B N 1
ATOM 1512 C CA . GLU B 1 12 ? 44.988 14.170 -4.537 1.00 14.54 6 GLU B CA 1
ATOM 1513 C C . GLU B 1 12 ? 43.775 14.936 -5.062 1.00 13.54 6 GLU B C 1
ATOM 1514 O O . GLU B 1 12 ? 43.191 15.747 -4.346 1.00 13.92 6 GLU B O 1
ATOM 1520 N N . LYS B 1 13 ? 43.388 14.663 -6.304 1.00 12.62 7 LYS B N 1
ATOM 1521 C CA . LYS B 1 13 ? 42.257 15.343 -6.934 1.00 13.69 7 LYS B CA 1
ATOM 1522 C C . LYS B 1 13 ? 40.864 14.886 -6.500 1.00 14.38 7 LYS B C 1
ATOM 1523 O O . LYS B 1 13 ? 39.885 15.601 -6.721 1.00 14.21 7 LYS B O 1
ATOM 1529 N N . ILE B 1 14 ? 40.763 13.708 -5.891 1.00 13.98 8 ILE B N 1
ATOM 1530 C CA . ILE B 1 14 ? 39.455 13.194 -5.488 1.00 15.25 8 ILE B CA 1
ATOM 1531 C C . ILE B 1 14 ? 39.291 12.973 -3.992 1.00 15.49 8 ILE B C 1
ATOM 1532 O O . ILE B 1 14 ? 38.203 12.637 -3.527 1.00 16.79 8 ILE B O 1
ATOM 1537 N N . MET B 1 15 ? 40.372 13.155 -3.245 1.00 15.25 9 MET B N 1
ATOM 1538 C CA . MET B 1 15 ? 40.343 12.975 -1.801 1.00 15.72 9 MET B CA 1
ATOM 1539 C C . MET B 1 15 ? 39.511 14.074 -1.145 1.00 16.24 9 MET B C 1
ATOM 1540 O O . MET B 1 15 ? 39.201 15.092 -1.766 1.00 16.28 9 MET B O 1
ATOM 1545 N N . ASN B 1 16 ? 39.156 13.860 0.116 1.00 16.82 10 ASN B N 1
ATOM 1546 C CA . ASN B 1 16 ? 38.389 14.840 0.870 1.00 18.35 10 ASN B CA 1
ATOM 1547 C C . ASN B 1 16 ? 39.393 15.651 1.686 1.00 17.41 10 ASN B C 1
ATOM 1548 O O . ASN B 1 16 ? 39.953 15.154 2.663 1.00 14.95 10 ASN B O 1
ATOM 1553 N N . SER B 1 17 ? 39.623 16.893 1.270 1.00 16.59 11 SER B N 1
ATOM 1554 C CA . SER B 1 17 ? 40.568 17.777 1.942 1.00 18.61 11 SER B CA 1
ATOM 1555 C C . SER B 1 17 ? 39.969 18.422 3.184 1.00 18.83 11 SER B C 1
ATOM 1556 O O . SER B 1 17 ? 40.678 19.045 3.975 1.00 19.30 11 SER B O 1
ATOM 1559 N N . ASN B 1 18 ? 38.664 18.266 3.352 1.00 20.10 12 ASN B N 1
ATOM 1560 C CA . ASN B 1 18 ? 37.966 18.847 4.488 1.00 21.43 12 ASN B CA 1
ATOM 1561 C C . ASN B 1 18 ? 37.755 17.812 5.593 1.00 20.37 12 ASN B C 1
ATOM 1562 O O . ASN B 1 18 ? 36.738 17.826 6.282 1.00 21.79 12 ASN B O 1
ATOM 1567 N N . PHE B 1 19 ? 38.718 16.915 5.758 1.00 18.33 13 PHE B N 1
ATOM 1568 C CA . PHE B 1 19 ? 38.632 15.875 6.778 1.00 16.34 13 PHE B CA 1
ATOM 1569 C C . PHE B 1 19 ? 38.692 16.452 8.193 1.00 17.34 13 PHE B C 1
ATOM 1570 O O . PHE B 1 19 ? 39.192 17.559 8.410 1.00 16.75 13 PHE B O 1
ATOM 1578 N N . LYS B 1 20 ? 38.186 15.692 9.157 1.00 16.41 14 LYS B N 1
ATOM 1579 C CA . LYS B 1 20 ? 38.197 16.128 10.544 1.00 17.34 14 LYS B CA 1
ATOM 1580 C C . LYS B 1 20 ? 39.191 15.318 11.358 1.00 15.35 14 LYS B C 1
ATOM 1581 O O . LYS B 1 20 ? 39.426 14.142 11.079 1.00 14.38 14 LYS B O 1
ATOM 1587 N N . THR B 1 21 ? 39.783 15.968 12.354 1.00 14.14 15 THR B N 1
ATOM 1588 C CA . THR B 1 21 ? 40.770 15.336 13.215 1.00 13.62 15 THR B CA 1
ATOM 1589 C C . THR B 1 21 ? 40.288 15.398 14.656 1.00 13.88 15 THR B C 1
ATOM 1590 O O . THR B 1 21 ? 39.684 16.388 15.076 1.00 14.63 15 THR B O 1
ATOM 1594 N N . VAL B 1 22 ? 40.552 14.331 15.402 1.00 11.40 16 VAL B N 1
ATOM 1595 C CA . VAL B 1 22 ? 40.162 14.249 16.803 1.00 11.27 16 VAL B CA 1
ATOM 1596 C C . VAL B 1 22 ? 41.342 13.760 17.635 1.00 10.93 16 VAL B C 1
ATOM 1597 O O . VAL B 1 22 ? 42.212 13.044 17.139 1.00 10.09 16 VAL B O 1
ATOM 1601 N N . ASN B 1 23 ? 41.365 14.152 18.905 1.00 10.01 17 ASN B N 1
ATOM 1602 C CA . ASN B 1 23 ? 42.431 13.757 19.811 1.00 8.61 17 ASN B CA 1
ATOM 1603 C C . ASN B 1 23 ? 42.309 12.272 20.170 1.00 8.06 17 ASN B C 1
ATOM 1604 O O . ASN B 1 23 ? 41.205 11.741 20.281 1.00 7.25 17 ASN B O 1
ATOM 1609 N N . TRP B 1 24 ? 43.449 11.608 20.362 1.00 7.81 18 TRP B N 1
ATOM 1610 C CA . TRP B 1 24 ? 43.453 10.179 20.658 1.00 7.55 18 TRP B CA 1
ATOM 1611 C C . TRP B 1 24 ? 42.835 9.731 21.982 1.00 6.87 18 TRP B C 1
ATOM 1612 O O . TRP B 1 24 ? 42.633 8.538 22.198 1.00 7.47 18 TRP B O 1
ATOM 1623 N N . ASN B 1 25 ? 42.530 10.674 22.866 1.00 8.09 19 ASN B N 1
ATOM 1624 C CA . ASN B 1 25 ? 41.909 10.323 24.139 1.00 8.84 19 ASN B CA 1
ATOM 1625 C C . ASN B 1 25 ? 40.408 10.607 24.105 1.00 8.61 19 ASN B C 1
ATOM 1626 O O . ASN B 1 25 ? 39.702 10.424 25.097 1.00 8.18 19 ASN B O 1
ATOM 1631 N N . THR B 1 26 ? 39.929 11.060 22.953 1.00 8.08 20 THR B N 1
ATOM 1632 C CA . THR B 1 26 ? 38.510 11.324 22.772 1.00 7.74 20 THR B CA 1
ATOM 1633 C C . THR B 1 26 ? 37.842 9.962 22.977 1.00 7.69 20 THR B C 1
ATOM 1634 O O . THR B 1 26 ? 38.374 8.945 22.538 1.00 8.94 20 THR B O 1
ATOM 1638 N N . THR B 1 27 ? 36.696 9.920 23.649 1.00 7.97 21 THR B N 1
ATOM 1639 C CA . THR B 1 27 ? 36.027 8.639 23.857 1.00 6.79 21 THR B CA 1
ATOM 1640 C C . THR B 1 27 ? 35.324 8.207 22.577 1.00 6.12 21 THR B C 1
ATOM 1641 O O . THR B 1 27 ? 35.099 9.020 21.675 1.00 6.41 21 THR B O 1
ATOM 1645 N N . VAL B 1 28 ? 34.985 6.925 22.501 1.00 5.84 22 VAL B N 1
ATOM 1646 C CA . VAL B 1 28 ? 34.286 6.388 21.341 1.00 5.82 22 VAL B CA 1
ATOM 1647 C C . VAL B 1 28 ? 32.936 7.099 21.230 1.00 6.13 22 VAL B C 1
ATOM 1648 O O . VAL B 1 28 ? 32.478 7.424 20.135 1.00 5.93 22 VAL B O 1
ATOM 1652 N N . PHE B 1 29 ? 32.310 7.354 22.376 1.00 7.30 23 PHE B N 1
ATOM 1653 C CA . PHE B 1 29 ? 31.024 8.039 22.399 1.00 8.62 23 PHE B CA 1
ATOM 1654 C C . PHE B 1 29 ? 31.123 9.423 21.753 1.00 8.57 23 PHE B C 1
ATOM 1655 O O . PHE B 1 29 ? 30.321 9.778 20.891 1.00 8.82 23 PHE B O 1
ATOM 1663 N N . ASP B 1 30 ? 32.111 10.211 22.161 1.00 9.05 24 ASP B N 1
ATOM 1664 C CA . ASP B 1 30 ? 32.259 11.548 21.597 1.00 9.40 24 ASP B CA 1
ATOM 1665 C C . ASP B 1 30 ? 32.701 11.561 20.138 1.00 9.15 24 ASP B C 1
ATOM 1666 O O . ASP B 1 30 ? 32.304 12.441 19.376 1.00 9.40 24 ASP B O 1
ATOM 1671 N N . ALA B 1 31 ? 33.513 10.586 19.745 1.00 7.94 25 ALA B N 1
ATOM 1672 C CA . ALA B 1 31 ? 33.985 10.524 18.368 1.00 8.38 25 ALA B CA 1
ATOM 1673 C C . ALA B 1 31 ? 32.837 10.170 17.434 1.00 8.04 25 ALA B C 1
ATOM 1674 O O . ALA B 1 31 ? 32.691 10.751 16.362 1.00 8.76 25 ALA B O 1
ATOM 1676 N N . VAL B 1 32 ? 32.023 9.205 17.839 1.00 7.62 26 VAL B N 1
ATOM 1677 C CA . VAL B 1 32 ? 30.897 8.791 17.014 1.00 8.09 26 VAL B CA 1
ATOM 1678 C C . VAL B 1 32 ? 29.875 9.920 16.864 1.00 9.31 26 VAL B C 1
ATOM 1679 O O . VAL B 1 32 ? 29.206 10.012 15.836 1.00 9.76 26 VAL B O 1
ATOM 1683 N N . LYS B 1 33 ? 29.763 10.787 17.871 1.00 9.49 27 LYS B N 1
ATOM 1684 C CA . LYS B 1 33 ? 28.836 11.916 17.782 1.00 11.71 27 LYS B CA 1
ATOM 1685 C C . LYS B 1 33 ? 29.242 12.765 16.580 1.00 11.54 27 LYS B C 1
ATOM 1686 O O . LYS B 1 33 ? 28.398 13.255 15.828 1.00 10.99 27 LYS B O 1
ATOM 1692 N N . ILE B 1 34 ? 30.548 12.950 16.419 1.00 10.29 28 ILE B N 1
ATOM 1693 C CA . ILE B 1 34 ? 31.078 13.732 15.309 1.00 10.02 28 ILE B CA 1
ATOM 1694 C C . ILE B 1 34 ? 30.775 13.029 13.987 1.00 10.18 28 ILE B C 1
ATOM 1695 O O . ILE B 1 34 ? 30.395 13.665 13.006 1.00 11.11 28 ILE B O 1
ATOM 1700 N N . MET B 1 35 ? 30.938 11.711 13.961 1.00 9.69 29 MET B N 1
ATOM 1701 C CA . MET B 1 35 ? 30.662 10.953 12.748 1.00 10.16 29 MET B CA 1
ATOM 1702 C C . MET B 1 35 ? 29.188 11.047 12.347 1.00 10.39 29 MET B C 1
ATOM 1703 O O . MET B 1 35 ? 28.873 11.318 11.190 1.00 10.29 29 MET B O 1
ATOM 1708 N N . ASN B 1 36 ? 28.287 10.827 13.304 1.00 10.09 30 ASN B N 1
ATOM 1709 C CA . ASN B 1 36 ? 26.854 10.871 13.014 1.00 11.62 30 ASN B CA 1
ATOM 1710 C C . ASN B 1 36 ? 26.374 12.251 12.596 1.00 12.44 30 ASN B C 1
ATOM 1711 O O . ASN B 1 36 ? 25.574 12.390 11.674 1.00 14.52 30 ASN B O 1
ATOM 1716 N N . GLU B 1 37 ? 26.871 13.274 13.273 1.00 12.87 31 GLU B N 1
ATOM 1717 C CA . GLU B 1 37 ? 26.480 14.642 12.974 1.00 15.61 31 GLU B CA 1
ATOM 1718 C C . GLU B 1 37 ? 26.873 15.068 11.562 1.00 16.31 31 GLU B C 1
ATOM 1719 O O . GLU B 1 37 ? 26.073 15.654 10.834 1.00 17.21 31 GLU B O 1
ATOM 1725 N N . ASN B 1 38 ? 28.108 14.760 11.179 1.00 15.39 32 ASN B N 1
ATOM 1726 C CA . ASN B 1 38 ? 28.629 15.139 9.871 1.00 14.58 32 ASN B CA 1
ATOM 1727 C C . ASN B 1 38 ? 28.455 14.094 8.770 1.00 12.86 32 ASN B C 1
ATOM 1728 O O . ASN B 1 38 ? 28.822 14.349 7.623 1.00 13.28 32 ASN B O 1
ATOM 1733 N N . HIS B 1 39 ? 27.895 12.934 9.101 1.00 11.74 33 HIS B N 1
ATOM 1734 C CA . HIS B 1 39 ? 27.748 11.869 8.109 1.00 13.59 33 HIS B CA 1
ATOM 1735 C C . HIS B 1 39 ? 29.135 11.620 7.528 1.00 12.20 33 HIS B C 1
ATOM 1736 O O . HIS B 1 39 ? 29.318 11.526 6.315 1.00 12.23 33 HIS B O 1
ATOM 1743 N N . LEU B 1 40 ? 30.104 11.525 8.435 1.00 12.70 34 LEU B N 1
ATOM 1744 C CA . LEU B 1 40 ? 31.518 11.322 8.115 1.00 12.43 34 LEU B CA 1
ATOM 1745 C C . LEU B 1 40 ? 31.959 10.097 8.908 1.00 11.85 34 LEU B C 1
ATOM 1746 O O . LEU B 1 40 ? 31.983 10.129 10.136 1.00 13.41 34 LEU B O 1
ATOM 1751 N N . TYR B 1 41 ? 32.324 9.024 8.216 1.00 9.11 35 TYR B N 1
ATOM 1752 C CA . TYR B 1 41 ? 32.685 7.796 8.912 1.00 9.05 35 TYR B CA 1
ATOM 1753 C C . TYR B 1 41 ? 34.158 7.425 8.930 1.00 8.32 35 TYR B C 1
ATOM 1754 O O . TYR B 1 41 ? 34.535 6.252 8.969 1.00 8.63 35 TYR B O 1
ATOM 1763 N N . GLY B 1 42 ? 34.984 8.460 8.944 1.00 8.13 36 GLY B N 1
ATOM 1764 C CA . GLY B 1 42 ? 36.418 8.281 8.995 1.00 7.81 36 GLY B CA 1
ATOM 1765 C C . GLY B 1 42 ? 37.012 9.542 9.578 1.00 7.73 36 GLY B C 1
ATOM 1766 O O . GLY B 1 42 ? 36.834 10.621 9.020 1.00 9.36 36 GLY B O 1
ATOM 1767 N N . LEU B 1 43 ? 37.703 9.420 10.707 1.00 7.15 37 LEU B N 1
ATOM 1768 C CA . LEU B 1 43 ? 38.319 10.581 11.347 1.00 7.46 37 LEU B CA 1
ATOM 1769 C C . LEU B 1 43 ? 39.809 10.345 11.527 1.00 7.74 37 LEU B C 1
ATOM 1770 O O . LEU B 1 43 ? 40.239 9.227 11.831 1.00 7.76 37 LEU B O 1
ATOM 1775 N N . VAL B 1 44 ? 40.598 11.393 11.326 1.00 6.91 38 VAL B N 1
ATOM 1776 C CA . VAL B 1 44 ? 42.037 11.288 11.526 1.00 7.26 38 VAL B CA 1
ATOM 1777 C C . VAL B 1 44 ? 42.247 11.514 13.020 1.00 7.24 38 VAL B C 1
ATOM 1778 O O . VAL B 1 44 ? 41.599 12.376 13.623 1.00 7.64 38 VAL B O 1
ATOM 1782 N N . VAL B 1 45 ? 43.131 10.726 13.621 1.00 7.09 39 VAL B N 1
ATOM 1783 C CA . VAL B 1 45 ? 43.398 10.857 15.049 1.00 7.14 39 VAL B CA 1
ATOM 1784 C C . VAL B 1 45 ? 44.815 11.362 15.311 1.00 8.09 39 VAL B C 1
ATOM 1785 O O . VAL B 1 45 ? 45.778 10.856 14.733 1.00 8.67 39 VAL B O 1
ATOM 1789 N N . LYS B 1 46 ? 44.931 12.360 16.184 1.00 8.84 40 LYS B N 1
ATOM 1790 C CA . LYS B 1 46 ? 46.225 12.932 16.541 1.00 10.67 40 LYS B CA 1
ATOM 1791 C C . LYS B 1 46 ? 46.502 12.738 18.023 1.00 10.69 40 LYS B C 1
ATOM 1792 O O . LYS B 1 46 ? 45.566 12.677 18.824 1.00 10.10 40 LYS B O 1
ATOM 1798 N N . ASP B 1 47 ? 47.779 12.632 18.391 1.00 10.18 41 ASP B N 1
ATOM 1799 C CA . ASP B 1 47 ? 48.119 12.507 19.804 1.00 10.67 41 ASP B CA 1
ATOM 1800 C C . ASP B 1 47 ? 48.158 13.919 20.383 1.00 11.19 41 ASP B C 1
ATOM 1801 O O . ASP B 1 47 ? 47.664 14.858 19.758 1.00 10.20 41 ASP B O 1
ATOM 1806 N N . ASP B 1 48 ? 48.741 14.076 21.564 1.00 12.81 42 ASP B N 1
ATOM 1807 C CA . ASP B 1 48 ? 48.786 15.384 22.213 1.00 15.14 42 ASP B CA 1
ATOM 1808 C C . ASP B 1 48 ? 49.857 16.341 21.697 1.00 16.81 42 ASP B C 1
ATOM 1809 O O . ASP B 1 48 ? 49.931 17.495 22.123 1.00 16.37 42 ASP B O 1
ATOM 1814 N N . ASN B 1 49 ? 50.667 15.867 20.760 1.00 16.62 43 ASN B N 1
ATOM 1815 C CA . ASN B 1 49 ? 51.725 16.682 20.187 1.00 17.32 43 ASN B CA 1
ATOM 1816 C C . ASN B 1 49 ? 51.473 16.976 18.711 1.00 17.33 43 ASN B C 1
ATOM 1817 O O . ASN B 1 49 ? 52.346 17.493 18.019 1.00 19.52 43 ASN B O 1
ATOM 1822 N N . GLY B 1 50 ? 50.278 16.640 18.231 1.00 16.76 44 GLY B N 1
ATOM 1823 C CA . GLY B 1 50 ? 49.941 16.905 16.843 1.00 16.00 44 GLY B CA 1
ATOM 1824 C C . GLY B 1 50 ? 50.379 15.864 15.828 1.00 14.51 44 GLY B C 1
ATOM 1825 O O . GLY B 1 50 ? 50.326 16.115 14.629 1.00 17.04 44 GLY B O 1
ATOM 1826 N N . ASN B 1 51 ? 50.820 14.701 16.293 1.00 13.46 45 ASN B N 1
ATOM 1827 C CA . ASN B 1 51 ? 51.240 13.633 15.387 1.00 11.95 45 ASN B CA 1
ATOM 1828 C C . ASN B 1 51 ? 50.021 12.817 14.960 1.00 11.20 45 ASN B C 1
ATOM 1829 O O . ASN B 1 51 ? 49.164 12.505 15.787 1.00 10.83 45 ASN B O 1
ATOM 1834 N N . ASP B 1 52 ? 49.945 12.472 13.677 1.00 11.39 46 ASP B N 1
ATOM 1835 C CA . ASP B 1 52 ? 48.831 11.678 13.157 1.00 11.73 46 ASP B CA 1
ATOM 1836 C C . ASP B 1 52 ? 49.109 10.222 13.508 1.00 11.85 46 ASP B C 1
ATOM 1837 O O . ASP B 1 52 ? 49.982 9.591 12.917 1.00 12.88 46 ASP B O 1
ATOM 1842 N N . VAL B 1 53 ? 48.353 9.689 14.463 1.00 9.37 47 VAL B N 1
ATOM 1843 C CA . VAL B 1 53 ? 48.580 8.331 14.938 1.00 9.55 47 VAL B CA 1
ATOM 1844 C C . VAL B 1 53 ? 47.603 7.254 14.489 1.00 9.21 47 VAL B C 1
ATOM 1845 O O . VAL B 1 53 ? 47.856 6.070 14.687 1.00 8.47 47 VAL B O 1
ATOM 1849 N N . GLY B 1 54 ? 46.484 7.642 13.892 1.00 9.01 48 GLY B N 1
ATOM 1850 C CA . GLY B 1 54 ? 45.551 6.623 13.456 1.00 6.66 48 GLY B CA 1
ATOM 1851 C C . GLY B 1 54 ? 44.347 7.138 12.707 1.00 7.05 48 GLY B C 1
ATOM 1852 O O . GLY B 1 54 ? 44.212 8.330 12.451 1.00 7.33 48 GLY B O 1
ATOM 1853 N N . LEU B 1 55 ? 43.469 6.216 12.344 1.00 6.26 49 LEU B N 1
ATOM 1854 C CA . LEU B 1 55 ? 42.253 6.566 11.631 1.00 7.28 49 LEU B CA 1
ATOM 1855 C C . LEU B 1 55 ? 41.121 5.759 12.260 1.00 6.59 49 LEU B C 1
ATOM 1856 O O . LEU B 1 55 ? 41.210 4.535 12.378 1.00 6.75 49 LEU B O 1
ATOM 1861 N N . LEU B 1 56 ? 40.071 6.453 12.694 1.00 7.02 50 LEU B N 1
ATOM 1862 C CA . LEU B 1 56 ? 38.919 5.797 13.315 1.00 5.73 50 LEU B CA 1
ATOM 1863 C C . LEU B 1 56 ? 37.835 5.613 12.262 1.00 7.46 50 LEU B C 1
ATOM 1864 O O . LEU B 1 56 ? 37.409 6.579 11.640 1.00 8.18 50 LEU B O 1
ATOM 1869 N N . SER B 1 57 ? 37.392 4.371 12.073 1.00 7.62 51 SER B N 1
ATOM 1870 C CA . SER B 1 57 ? 36.367 4.042 11.083 1.00 8.20 51 SER B CA 1
ATOM 1871 C C . SER B 1 57 ? 35.233 3.239 11.714 1.00 7.51 51 SER B C 1
ATOM 1872 O O . SER B 1 57 ? 35.335 2.805 12.857 1.00 7.84 51 SER B O 1
ATOM 1875 N N . GLU B 1 58 ? 34.154 3.033 10.966 1.00 8.96 52 GLU B N 1
ATOM 1876 C CA . GLU B 1 58 ? 33.032 2.257 11.488 1.00 9.89 52 GLU B CA 1
ATOM 1877 C C . GLU B 1 58 ? 33.476 0.845 11.837 1.00 8.63 52 GLU B C 1
ATOM 1878 O O . GLU B 1 58 ? 33.174 0.335 12.915 1.00 8.69 52 GLU B O 1
ATOM 1884 N N . ARG B 1 59 ? 34.183 0.211 10.908 1.00 7.78 53 ARG B N 1
ATOM 1885 C CA . ARG B 1 59 ? 34.647 -1.149 11.121 1.00 8.23 53 ARG B CA 1
ATOM 1886 C C . ARG B 1 59 ? 35.583 -1.244 12.327 1.00 8.25 53 ARG B C 1
ATOM 1887 O O . ARG B 1 59 ? 35.526 -2.222 13.074 1.00 8.24 53 ARG B O 1
ATOM 1895 N N . SER B 1 60 ? 36.431 -0.236 12.538 1.00 7.72 54 SER B N 1
ATOM 1896 C CA . SER B 1 60 ? 37.344 -0.288 13.683 1.00 7.60 54 SER B CA 1
ATOM 1897 C C . SER B 1 60 ? 36.533 -0.349 14.985 1.00 8.13 54 SER B C 1
ATOM 1898 O O . SER B 1 60 ? 36.915 -1.030 15.932 1.00 7.80 54 SER B O 1
ATOM 1901 N N . ILE B 1 61 ? 35.405 0.352 15.017 1.00 7.61 55 ILE B N 1
ATOM 1902 C CA . ILE B 1 61 ? 34.544 0.356 16.197 1.00 7.74 55 ILE B CA 1
ATOM 1903 C C . ILE B 1 61 ? 33.869 -1.008 16.383 1.00 8.01 55 ILE B C 1
ATOM 1904 O O . ILE B 1 61 ? 33.787 -1.527 17.499 1.00 7.80 55 ILE B O 1
ATOM 1909 N N . ILE B 1 62 ? 33.399 -1.597 15.286 1.00 8.65 56 ILE B N 1
ATOM 1910 C CA . ILE B 1 62 ? 32.738 -2.901 15.342 1.00 9.84 56 ILE B CA 1
ATOM 1911 C C . ILE B 1 62 ? 33.716 -4.019 15.728 1.00 10.65 56 ILE B C 1
ATOM 1912 O O . ILE B 1 62 ? 33.387 -4.910 16.524 1.00 10.36 56 ILE B O 1
ATOM 1917 N N . LYS B 1 63 ? 34.924 -3.960 15.179 1.00 10.73 57 LYS B N 1
ATOM 1918 C CA . LYS B 1 63 ? 35.936 -4.986 15.432 1.00 12.11 57 LYS B CA 1
ATOM 1919 C C . LYS B 1 63 ? 36.744 -4.824 16.713 1.00 11.87 57 LYS B C 1
ATOM 1920 O O . LYS B 1 63 ? 37.095 -5.811 17.358 1.00 11.17 57 LYS B O 1
ATOM 1926 N N . ARG B 1 64 ? 37.038 -3.584 17.086 1.00 10.25 58 ARG B N 1
ATOM 1927 C CA . ARG B 1 64 ? 37.872 -3.356 18.252 1.00 11.40 58 ARG B CA 1
ATOM 1928 C C . ARG B 1 64 ? 37.232 -2.702 19.465 1.00 9.99 58 ARG B C 1
ATOM 1929 O O . ARG B 1 64 ? 37.794 -2.756 20.557 1.00 12.30 58 ARG B O 1
ATOM 1937 N N . PHE B 1 65 ? 36.072 -2.078 19.297 1.00 8.48 59 PHE B N 1
ATOM 1938 C CA . PHE B 1 65 ? 35.414 -1.476 20.451 1.00 7.33 59 PHE B CA 1
ATOM 1939 C C . PHE B 1 65 ? 34.325 -2.371 21.037 1.00 7.29 59 PHE B C 1
ATOM 1940 O O . PHE B 1 65 ? 34.358 -2.701 22.218 1.00 6.88 59 PHE B O 1
ATOM 1948 N N . ILE B 1 66 ? 33.353 -2.752 20.218 1.00 6.96 60 ILE B N 1
ATOM 1949 C CA . ILE B 1 66 ? 32.259 -3.576 20.715 1.00 6.17 60 ILE B CA 1
ATOM 1950 C C . ILE B 1 66 ? 32.722 -4.816 21.495 1.00 7.41 60 ILE B C 1
ATOM 1951 O O . ILE B 1 66 ? 32.193 -5.101 22.567 1.00 7.40 60 ILE B O 1
ATOM 1956 N N . PRO B 1 67 ? 33.723 -5.559 20.981 1.00 7.00 61 PRO B N 1
ATOM 1957 C CA . PRO B 1 67 ? 34.188 -6.755 21.699 1.00 7.73 61 PRO B CA 1
ATOM 1958 C C . PRO B 1 67 ? 34.750 -6.532 23.108 1.00 8.26 61 PRO B C 1
ATOM 1959 O O . PRO B 1 67 ? 34.879 -7.483 23.876 1.00 9.12 61 PRO B O 1
ATOM 1963 N N . ARG B 1 68 ? 35.085 -5.291 23.447 1.00 7.93 62 ARG B N 1
ATOM 1964 C CA . ARG B 1 68 ? 35.601 -4.988 24.785 1.00 8.85 62 ARG B CA 1
ATOM 1965 C C . ARG B 1 68 ? 34.452 -4.943 25.796 1.00 9.83 62 ARG B C 1
ATOM 1966 O O . ARG B 1 68 ? 34.670 -5.013 27.010 1.00 11.20 62 ARG B O 1
ATOM 1974 N N . ASN B 1 69 ? 33.232 -4.808 25.286 1.00 9.45 63 ASN B N 1
ATOM 1975 C CA . ASN B 1 69 ? 32.036 -4.757 26.120 1.00 8.74 63 ASN B CA 1
ATOM 1976 C C . ASN B 1 69 ? 32.121 -3.703 27.226 1.00 9.88 63 ASN B C 1
ATOM 1977 O O . ASN B 1 69 ? 31.993 -4.012 28.414 1.00 10.88 63 ASN B O 1
ATOM 1982 N N . LYS B 1 70 ? 32.333 -2.455 26.822 1.00 9.22 64 LYS B N 1
ATOM 1983 C CA . LYS B 1 70 ? 32.428 -1.333 27.749 1.00 10.02 64 LYS B CA 1
ATOM 1984 C C . LYS B 1 70 ? 31.550 -0.224 27.197 1.00 10.47 64 LYS B C 1
ATOM 1985 O O . LYS B 1 70 ? 31.218 -0.224 26.011 1.00 9.68 64 LYS B O 1
ATOM 1991 N N . LYS B 1 71 ? 31.181 0.725 28.049 1.00 10.79 65 LYS B N 1
ATOM 1992 C CA . LYS B 1 71 ? 30.375 1.854 27.603 1.00 10.48 65 LYS B CA 1
ATOM 1993 C C . LYS B 1 71 ? 31.238 2.700 26.669 1.00 11.08 65 LYS B C 1
ATOM 1994 O O . LYS B 1 71 ? 32.450 2.813 26.865 1.00 9.98 65 LYS B O 1
ATOM 2000 N N . PRO B 1 72 ? 30.623 3.302 25.639 1.00 9.91 66 PRO B N 1
ATOM 2001 C CA . PRO B 1 72 ? 31.335 4.143 24.675 1.00 10.60 66 PRO B CA 1
ATOM 2002 C C . PRO B 1 72 ? 32.117 5.294 25.323 1.00 11.02 66 PRO B C 1
ATOM 2003 O O . PRO B 1 72 ? 33.141 5.727 24.795 1.00 10.85 66 PRO B O 1
ATOM 2007 N N . ASP B 1 73 ? 31.638 5.796 26.457 1.00 11.17 67 ASP B N 1
ATOM 2008 C CA . ASP B 1 73 ? 32.326 6.903 27.125 1.00 14.25 67 ASP B CA 1
ATOM 2009 C C . ASP B 1 73 ? 33.488 6.459 28.018 1.00 14.13 67 ASP B C 1
ATOM 2010 O O . ASP B 1 73 ? 34.131 7.297 28.654 1.00 14.85 67 ASP B O 1
ATOM 2015 N N . GLU B 1 74 ? 33.760 5.156 28.063 1.00 13.79 68 GLU B N 1
ATOM 2016 C CA . GLU B 1 74 ? 34.835 4.621 28.900 1.00 15.62 68 GLU B CA 1
ATOM 2017 C C . GLU B 1 74 ? 36.033 4.131 28.100 1.00 14.35 68 GLU B C 1
ATOM 2018 O O . GLU B 1 74 ? 36.991 3.601 28.672 1.00 14.73 68 GLU B O 1
ATOM 2024 N N . VAL B 1 75 ? 35.981 4.285 26.783 1.00 11.30 69 VAL B N 1
ATOM 2025 C CA . VAL B 1 75 ? 37.075 3.822 25.945 1.00 10.01 69 VAL B CA 1
ATOM 2026 C C . VAL B 1 75 ? 37.628 4.903 25.027 1.00 10.21 69 VAL B C 1
ATOM 2027 O O . VAL B 1 75 ? 36.906 5.432 24.182 1.00 9.50 69 VAL B O 1
ATOM 2031 N N . PRO B 1 76 ? 38.916 5.256 25.190 1.00 8.40 70 PRO B N 1
ATOM 2032 C CA . PRO B 1 76 ? 39.529 6.282 24.337 1.00 8.40 70 PRO B CA 1
ATOM 2033 C C . PRO B 1 76 ? 39.756 5.672 22.954 1.00 6.88 70 PRO B C 1
ATOM 2034 O O . PRO B 1 76 ? 40.119 4.497 22.846 1.00 7.85 70 PRO B O 1
ATOM 2038 N N . ILE B 1 77 ? 39.554 6.457 21.898 1.00 6.23 71 ILE B N 1
ATOM 2039 C CA . ILE B 1 77 ? 39.700 5.920 20.550 1.00 5.60 71 ILE B CA 1
ATOM 2040 C C . ILE B 1 77 ? 41.086 5.391 20.181 1.00 6.05 71 ILE B C 1
ATOM 2041 O O . ILE B 1 77 ? 41.218 4.639 19.214 1.00 6.84 71 ILE B O 1
ATOM 2046 N N . ARG B 1 78 ? 42.115 5.759 20.945 1.00 6.67 72 ARG B N 1
ATOM 2047 C CA . ARG B 1 78 ? 43.467 5.259 20.675 1.00 7.08 72 ARG B CA 1
ATOM 2048 C C . ARG B 1 78 ? 43.474 3.728 20.739 1.00 7.93 72 ARG B C 1
ATOM 2049 O O . ARG B 1 78 ? 44.277 3.071 20.077 1.00 8.03 72 ARG B O 1
ATOM 2057 N N . LEU B 1 79 ? 42.565 3.164 21.530 1.00 7.85 73 LEU B N 1
ATOM 2058 C CA . LEU B 1 79 ? 42.471 1.713 21.677 1.00 8.38 73 LEU B CA 1
ATOM 2059 C C . LEU B 1 79 ? 41.650 1.070 20.567 1.00 7.43 73 LEU B C 1
ATOM 2060 O O . LEU B 1 79 ? 41.603 -0.151 20.452 1.00 8.38 73 LEU B O 1
ATOM 2065 N N . VAL B 1 80 ? 41.018 1.898 19.746 1.00 7.11 74 VAL B N 1
ATOM 2066 C CA . VAL B 1 80 ? 40.135 1.414 18.688 1.00 7.10 74 VAL B CA 1
ATOM 2067 C C . VAL B 1 80 ? 40.592 1.699 17.260 1.00 7.45 74 VAL B C 1
ATOM 2068 O O . VAL B 1 80 ? 40.453 0.851 16.378 1.00 7.59 74 VAL B O 1
ATOM 2072 N N . MET B 1 81 ? 41.131 2.894 17.044 1.00 6.68 75 MET B N 1
ATOM 2073 C CA . MET B 1 81 ? 41.578 3.340 15.727 1.00 7.10 75 MET B CA 1
ATOM 2074 C C . MET B 1 81 ? 42.541 2.410 15.006 1.00 6.53 75 MET B C 1
ATOM 2075 O O . MET B 1 81 ? 43.241 1.612 15.627 1.00 7.15 75 MET B O 1
ATOM 2080 N N . ARG B 1 82 ? 42.572 2.522 13.682 1.00 6.59 76 ARG B N 1
ATOM 2081 C CA . ARG B 1 82 ? 43.522 1.753 12.892 1.00 7.94 76 ARG B CA 1
ATOM 2082 C C . ARG B 1 82 ? 44.835 2.492 13.147 1.00 8.92 76 ARG B C 1
ATOM 2083 O O . ARG B 1 82 ? 44.900 3.713 12.995 1.00 8.96 76 ARG B O 1
ATOM 2091 N N . LYS B 1 83 ? 45.877 1.772 13.541 1.00 8.41 77 LYS B N 1
ATOM 2092 C CA . LYS B 1 83 ? 47.161 2.408 13.798 1.00 8.76 77 LYS B CA 1
ATOM 2093 C C . LYS B 1 83 ? 48.295 1.449 13.457 1.00 9.17 77 LYS B C 1
ATOM 2094 O O . LYS B 1 83 ? 48.182 0.250 13.692 1.00 8.90 77 LYS B O 1
ATOM 2100 N N . PRO B 1 84 ? 49.390 1.960 12.861 1.00 10.29 78 PRO B N 1
ATOM 2101 C CA . PRO B 1 84 ? 49.635 3.359 12.484 1.00 10.66 78 PRO B CA 1
ATOM 2102 C C . PRO B 1 84 ? 48.606 3.793 11.447 1.00 9.83 78 PRO B C 1
ATOM 2103 O O . PRO B 1 84 ? 47.965 2.952 10.819 1.00 9.70 78 PRO B O 1
ATOM 2107 N N . ILE B 1 85 ? 48.459 5.097 11.251 1.00 8.83 79 ILE B N 1
ATOM 2108 C CA . ILE B 1 85 ? 47.472 5.584 10.298 1.00 8.53 79 ILE B CA 1
ATOM 2109 C C . ILE B 1 85 ? 47.653 4.998 8.898 1.00 8.88 79 ILE B C 1
ATOM 2110 O O . ILE B 1 85 ? 48.747 5.031 8.335 1.00 9.11 79 ILE B O 1
ATOM 2115 N N . PRO B 1 86 ? 46.583 4.403 8.339 1.00 8.69 80 PRO B N 1
ATOM 2116 C CA . PRO B 1 86 ? 46.661 3.823 6.990 1.00 8.25 80 PRO B CA 1
ATOM 2117 C C . PRO B 1 86 ? 46.814 4.998 6.033 1.00 8.53 80 PRO B C 1
ATOM 2118 O O . PRO B 1 86 ? 46.108 5.998 6.167 1.00 7.83 80 PRO B O 1
ATOM 2122 N N . LYS B 1 87 ? 47.716 4.898 5.065 1.00 8.33 81 LYS B N 1
ATOM 2123 C CA . LYS B 1 87 ? 47.900 6.029 4.168 1.00 8.57 81 LYS B CA 1
ATOM 2124 C C . LYS B 1 87 ? 48.559 5.709 2.835 1.00 9.49 81 LYS B C 1
ATOM 2125 O O . LYS B 1 87 ? 49.238 4.691 2.686 1.00 9.56 81 LYS B O 1
ATOM 2131 N N . VAL B 1 88 ? 48.333 6.596 1.869 1.00 8.24 82 VAL B N 1
ATOM 2132 C CA . VAL B 1 88 ? 48.919 6.490 0.535 1.00 8.41 82 VAL B CA 1
ATOM 2133 C C . VAL B 1 88 ? 49.428 7.888 0.178 1.00 10.02 82 VAL B C 1
ATOM 2134 O O . VAL B 1 88 ? 48.976 8.880 0.753 1.00 9.15 82 VAL B O 1
ATOM 2138 N N . LYS B 1 89 ? 50.378 7.966 -0.748 1.00 10.27 83 LYS B N 1
ATOM 2139 C CA . LYS B 1 89 ? 50.915 9.254 -1.172 1.00 12.01 83 LYS B CA 1
ATOM 2140 C C . LYS B 1 89 ? 49.934 9.964 -2.093 1.00 11.44 83 LYS B C 1
ATOM 2141 O O . LYS B 1 89 ? 49.190 9.323 -2.841 1.00 11.43 83 LYS B O 1
ATOM 2147 N N . SER B 1 90 ? 49.946 11.295 -2.042 1.00 12.00 84 SER B N 1
ATOM 2148 C CA . SER B 1 90 ? 49.042 12.112 -2.845 1.00 12.43 84 SER B CA 1
ATOM 2149 C C . SER B 1 90 ? 49.195 11.944 -4.353 1.00 11.57 84 SER B C 1
ATOM 2150 O O . SER B 1 90 ? 48.290 12.299 -5.106 1.00 11.69 84 SER B O 1
ATOM 2153 N N . ASP B 1 91 ? 50.326 11.407 -4.800 1.00 12.52 85 ASP B N 1
ATOM 2154 C CA . ASP B 1 91 ? 50.533 11.225 -6.234 1.00 13.21 85 ASP B CA 1
ATOM 2155 C C . ASP B 1 91 ? 50.105 9.849 -6.749 1.00 13.56 85 ASP B C 1
ATOM 2156 O O . ASP B 1 91 ? 50.235 9.554 -7.934 1.00 14.36 85 ASP B O 1
ATOM 2161 N N . TYR B 1 92 ? 49.577 9.015 -5.860 1.00 12.27 86 TYR B N 1
ATOM 2162 C CA . TYR B 1 92 ? 49.103 7.682 -6.240 1.00 11.86 86 TYR B CA 1
ATOM 2163 C C . TYR B 1 92 ? 47.959 7.746 -7.249 1.00 11.19 86 TYR B C 1
ATOM 2164 O O . TYR B 1 92 ? 47.097 8.621 -7.172 1.00 10.42 86 TYR B O 1
ATOM 2173 N N . ASP B 1 93 ? 47.954 6.815 -8.195 1.00 11.33 87 ASP B N 1
ATOM 2174 C CA . ASP B 1 93 ? 46.864 6.732 -9.153 1.00 12.57 87 ASP B CA 1
ATOM 2175 C C . ASP B 1 93 ? 45.779 5.981 -8.382 1.00 11.73 87 ASP B C 1
ATOM 2176 O O . ASP B 1 93 ? 46.090 5.249 -7.439 1.00 11.80 87 ASP B O 1
ATOM 2181 N N . VAL B 1 94 ? 44.519 6.146 -8.767 1.00 12.59 88 VAL B N 1
ATOM 2182 C CA . VAL B 1 94 ? 43.445 5.452 -8.062 1.00 13.16 88 VAL B CA 1
ATOM 2183 C C . VAL B 1 94 ? 43.690 3.945 -8.038 1.00 14.29 88 VAL B C 1
ATOM 2184 O O . VAL B 1 94 ? 43.311 3.268 -7.081 1.00 14.04 88 VAL B O 1
ATOM 2188 N N . LYS B 1 95 ? 44.336 3.421 -9.076 1.00 14.30 89 LYS B N 1
ATOM 2189 C CA . LYS B 1 95 ? 44.619 1.989 -9.146 1.00 16.40 89 LYS B CA 1
ATOM 2190 C C . LYS B 1 95 ? 45.527 1.544 -7.997 1.00 14.67 89 LYS B C 1
ATOM 2191 O O . LYS B 1 95 ? 45.326 0.478 -7.416 1.00 13.03 89 LYS B O 1
ATOM 2197 N N . ASP B 1 96 ? 46.524 2.368 -7.684 1.00 13.35 90 ASP B N 1
ATOM 2198 C CA . ASP B 1 96 ? 47.469 2.090 -6.605 1.00 13.83 90 ASP B CA 1
ATOM 2199 C C . ASP B 1 96 ? 46.771 2.173 -5.248 1.00 12.04 90 ASP B C 1
ATOM 2200 O O . ASP B 1 96 ? 47.080 1.414 -4.331 1.00 12.19 90 ASP B O 1
ATOM 2205 N N . VAL B 1 97 ? 45.834 3.106 -5.122 1.00 11.14 91 VAL B N 1
ATOM 2206 C CA . VAL B 1 97 ? 45.102 3.269 -3.874 1.00 10.42 91 VAL B CA 1
ATOM 2207 C C . VAL B 1 97 ? 44.205 2.054 -3.659 1.00 10.29 91 VAL B C 1
ATOM 2208 O O . VAL B 1 97 ? 44.105 1.532 -2.550 1.00 9.73 91 VAL B O 1
ATOM 2212 N N . ALA B 1 98 ? 43.562 1.602 -4.729 1.00 9.68 92 ALA B N 1
ATOM 2213 C CA . ALA B 1 98 ? 42.689 0.439 -4.656 1.00 9.93 92 ALA B CA 1
ATOM 2214 C C . ALA B 1 98 ? 43.463 -0.776 -4.142 1.00 9.55 92 ALA B C 1
ATOM 2215 O O . ALA B 1 98 ? 42.996 -1.492 -3.251 1.00 9.67 92 ALA B O 1
ATOM 2217 N N . ALA B 1 99 ? 44.644 -1.008 -4.709 1.00 10.29 93 ALA B N 1
ATOM 2218 C CA . ALA B 1 99 ? 45.475 -2.134 -4.300 1.00 9.51 93 ALA B CA 1
ATOM 2219 C C . ALA B 1 99 ? 45.867 -2.028 -2.826 1.00 9.26 93 ALA B C 1
ATOM 2220 O O . ALA B 1 99 ? 45.901 -3.032 -2.114 1.00 8.60 93 ALA B O 1
ATOM 2222 N N . TYR B 1 100 ? 46.164 -0.811 -2.371 1.00 7.76 94 TYR B N 1
ATOM 2223 C CA . TYR B 1 100 ? 46.547 -0.596 -0.976 1.00 8.71 94 TYR B CA 1
ATOM 2224 C C . TYR B 1 100 ? 45.379 -0.902 -0.046 1.00 7.38 94 TYR B C 1
ATOM 2225 O O . TYR B 1 100 ? 45.533 -1.598 0.955 1.00 8.00 94 TYR B O 1
ATOM 2234 N N . LEU B 1 101 ? 44.209 -0.371 -0.372 1.00 6.64 95 LEU B N 1
ATOM 2235 C CA . LEU B 1 101 ? 43.040 -0.609 0.457 1.00 7.52 95 LEU B CA 1
ATOM 2236 C C . LEU B 1 101 ? 42.696 -2.099 0.508 1.00 7.87 95 LEU B C 1
ATOM 2237 O O . LEU B 1 101 ? 42.491 -2.655 1.582 1.00 7.73 95 LEU B O 1
ATOM 2242 N N . SER B 1 102 ? 42.646 -2.739 -0.656 1.00 8.35 96 SER B N 1
ATOM 2243 C CA . SER B 1 102 ? 42.317 -4.165 -0.742 1.00 9.55 96 SER B CA 1
ATOM 2244 C C . SER B 1 102 ? 43.299 -5.048 0.035 1.00 9.56 96 SER B C 1
ATOM 2245 O O . SER B 1 102 ? 42.898 -5.991 0.725 1.00 7.95 96 SER B O 1
ATOM 2248 N N . GLU B 1 103 ? 44.585 -4.735 -0.085 1.00 9.46 97 GLU B N 1
ATOM 2249 C CA . GLU B 1 103 ? 45.647 -5.468 0.603 1.00 12.34 97 GLU B CA 1
ATOM 2250 C C . GLU B 1 103 ? 45.471 -5.432 2.126 1.00 12.26 97 GLU B C 1
ATOM 2251 O O . GLU B 1 103 ? 45.819 -6.388 2.830 1.00 10.74 97 GLU B O 1
ATOM 2257 N N . ASN B 1 104 ? 44.909 -4.331 2.621 1.00 9.42 98 ASN B N 1
ATOM 2258 C CA . ASN B 1 104 ? 44.704 -4.131 4.050 1.00 10.02 98 ASN B CA 1
ATOM 2259 C C . ASN B 1 104 ? 43.269 -4.299 4.542 1.00 10.03 98 ASN B C 1
ATOM 2260 O O . ASN B 1 104 ? 42.991 -4.083 5.722 1.00 9.93 98 ASN B O 1
ATOM 2265 N N . GLY B 1 105 ? 42.364 -4.687 3.649 1.00 8.73 99 GLY B N 1
ATOM 2266 C CA . GLY B 1 105 ? 40.973 -4.858 4.034 1.00 9.22 99 GLY B CA 1
ATOM 2267 C C . GLY B 1 105 ? 40.297 -3.552 4.424 1.00 9.46 99 GLY B C 1
ATOM 2268 O O . GLY B 1 105 ? 39.318 -3.546 5.171 1.00 9.31 99 GLY B O 1
ATOM 2269 N N . LEU B 1 106 ? 40.810 -2.442 3.907 1.00 8.76 100 LEU B N 1
ATOM 2270 C CA . LEU B 1 106 ? 40.261 -1.118 4.220 1.00 8.04 100 LEU B CA 1
ATOM 2271 C C . LEU B 1 106 ? 39.301 -0.590 3.153 1.00 8.03 100 LEU B C 1
ATOM 2272 O O . LEU B 1 106 ? 39.343 -1.019 2.000 1.00 8.27 100 LEU B O 1
ATOM 2277 N N . GLU B 1 107 ? 38.435 0.341 3.544 1.00 7.49 101 GLU B N 1
ATOM 2278 C CA . GLU B 1 107 ? 37.535 0.967 2.583 1.00 7.97 101 GLU B CA 1
ATOM 2279 C C . GLU B 1 107 ? 37.838 2.469 2.522 1.00 7.33 101 GLU B C 1
ATOM 2280 O O . GLU B 1 107 ? 37.191 3.223 1.796 1.00 7.80 101 GLU B O 1
ATOM 2286 N N . ARG B 1 108 ? 38.850 2.884 3.286 1.00 7.30 102 ARG B N 1
ATOM 2287 C CA . ARG B 1 108 ? 39.304 4.276 3.304 1.00 7.38 102 ARG B CA 1
ATOM 2288 C C . ARG B 1 108 ? 40.674 4.379 3.964 1.00 6.50 102 ARG B C 1
ATOM 2289 O O . ARG B 1 108 ? 41.075 3.498 4.718 1.00 7.53 102 ARG B O 1
ATOM 2297 N N . CYS B 1 109 ? 41.395 5.455 3.667 1.00 6.75 103 CYS B N 1
ATOM 2298 C CA . CYS B 1 109 ? 42.706 5.678 4.255 1.00 6.21 103 CYS B CA 1
ATOM 2299 C C . CYS B 1 109 ? 43.063 7.144 4.101 1.00 6.43 103 CYS B C 1
ATOM 2300 O O . CYS B 1 109 ? 42.400 7.877 3.370 1.00 7.18 103 CYS B O 1
ATOM 2303 N N . ALA B 1 110 ? 44.109 7.572 4.797 1.00 7.92 104 ALA B N 1
ATOM 2304 C CA . ALA B 1 110 ? 44.542 8.956 4.720 1.00 7.75 104 ALA B CA 1
ATOM 2305 C C . ALA B 1 110 ? 45.429 9.125 3.498 1.00 8.25 104 ALA B C 1
ATOM 2306 O O . ALA B 1 110 ? 45.930 8.149 2.941 1.00 8.32 104 ALA B O 1
ATOM 2308 N N . VAL B 1 111 ? 45.595 10.371 3.075 1.00 8.05 105 VAL B N 1
ATOM 2309 C CA . VAL B 1 111 ? 46.452 10.693 1.944 1.00 7.51 105 VAL B CA 1
ATOM 2310 C C . VAL B 1 111 ? 47.489 11.653 2.510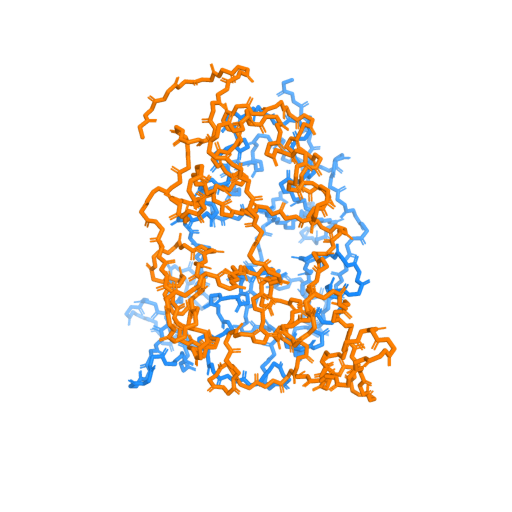 1.00 8.01 105 VAL B C 1
ATOM 2311 O O . VAL B 1 111 ? 47.133 12.619 3.189 1.00 7.94 105 VAL B O 1
ATOM 2315 N N . VAL B 1 112 ? 48.768 11.373 2.268 1.00 8.20 106 VAL B N 1
ATOM 2316 C CA . VAL B 1 112 ? 49.830 12.239 2.770 1.00 9.44 106 VAL B CA 1
ATOM 2317 C C . VAL B 1 112 ? 50.626 12.818 1.610 1.00 10.26 106 VAL B C 1
ATOM 2318 O O . VAL B 1 112 ? 50.736 12.192 0.550 1.00 10.24 106 VAL B O 1
ATOM 2322 N N . ASP B 1 113 ? 51.159 14.021 1.797 1.00 10.56 107 ASP B N 1
ATOM 2323 C CA . ASP B 1 113 ? 51.964 14.631 0.748 1.00 12.77 107 ASP B CA 1
ATOM 2324 C C . ASP B 1 113 ? 53.420 14.210 0.928 1.00 15.22 107 ASP B C 1
ATOM 2325 O O . ASP B 1 113 ? 53.759 13.483 1.867 1.00 15.22 107 ASP B O 1
ATOM 2330 N N . ASP B 1 114 ? 54.273 14.666 0.018 1.00 18.17 108 ASP B N 1
ATOM 2331 C CA . ASP B 1 114 ? 55.694 14.344 0.050 1.00 19.78 108 ASP B CA 1
ATOM 2332 C C . ASP B 1 114 ? 56.302 14.551 1.444 1.00 19.03 108 ASP B C 1
ATOM 2333 O O . ASP B 1 114 ? 56.947 13.651 1.982 1.00 20.80 108 ASP B O 1
ATOM 2338 N N . PRO B 1 115 ? 56.100 15.734 2.052 1.00 19.23 109 PRO B N 1
ATOM 2339 C CA . PRO B 1 115 ? 56.635 16.032 3.387 1.00 18.93 109 PRO B CA 1
ATOM 2340 C C . PRO B 1 115 ? 56.090 15.117 4.488 1.00 19.47 109 PRO B C 1
ATOM 2341 O O . PRO B 1 115 ? 56.620 15.089 5.596 1.00 21.17 109 PRO B O 1
ATOM 2345 N N . GLY B 1 116 ? 55.018 14.390 4.192 1.00 18.19 110 GLY B N 1
ATOM 2346 C CA . GLY B 1 116 ? 54.456 13.485 5.181 1.00 17.79 110 GLY B CA 1
ATOM 2347 C C . GLY B 1 116 ? 53.232 13.984 5.925 1.00 16.49 110 GLY B C 1
ATOM 2348 O O . GLY B 1 116 ? 52.735 13.307 6.822 1.00 17.92 110 GLY B O 1
ATOM 2349 N N . ARG B 1 117 ? 52.735 15.159 5.555 1.00 14.81 111 ARG B N 1
ATOM 2350 C CA . ARG B 1 117 ? 51.562 15.728 6.205 1.00 12.68 111 ARG B CA 1
ATOM 2351 C C . ARG B 1 117 ? 50.285 15.092 5.665 1.00 11.75 111 ARG B C 1
ATOM 2352 O O . ARG B 1 117 ? 50.192 14.798 4.474 1.00 10.41 111 ARG B O 1
ATOM 2360 N N . VAL B 1 118 ? 49.306 14.869 6.538 1.00 11.15 112 VAL B N 1
ATOM 2361 C CA . VAL B 1 118 ? 48.041 14.294 6.096 1.00 9.77 112 VAL B CA 1
ATOM 2362 C C . VAL B 1 118 ? 47.269 15.419 5.414 1.00 10.62 112 VAL B C 1
ATOM 2363 O O . VAL B 1 118 ? 46.991 16.454 6.030 1.00 10.69 112 VAL B O 1
ATOM 2367 N N . VAL B 1 119 ? 46.936 15.223 4.140 1.00 9.95 113 VAL B N 1
ATOM 2368 C CA . VAL B 1 119 ? 46.220 16.244 3.386 1.00 9.45 113 VAL B CA 1
ATOM 2369 C C . VAL B 1 119 ? 44.770 15.899 3.069 1.00 9.22 113 VAL B C 1
ATOM 2370 O O . VAL B 1 119 ? 44.023 16.728 2.554 1.00 11.01 113 VAL B O 1
ATOM 2374 N N . GLY B 1 120 ? 44.365 14.675 3.380 1.00 10.22 114 GLY B N 1
ATOM 2375 C CA . GLY B 1 120 ? 42.990 14.299 3.120 1.00 9.12 114 GLY B CA 1
ATOM 2376 C C . GLY B 1 120 ? 42.705 12.852 3.429 1.00 8.34 114 GLY B C 1
ATOM 2377 O O . GLY B 1 120 ? 43.555 12.133 3.945 1.00 8.73 114 GLY B O 1
ATOM 2378 N N . ILE B 1 121 ? 41.480 12.434 3.142 1.00 9.16 115 ILE B N 1
ATOM 2379 C CA . ILE B 1 121 ? 41.084 11.050 3.335 1.00 8.74 115 ILE B CA 1
ATOM 2380 C C . ILE B 1 121 ? 40.398 10.645 2.043 1.00 8.89 115 ILE B C 1
ATOM 2381 O O . ILE B 1 121 ? 39.651 11.435 1.463 1.00 9.92 115 ILE B O 1
ATOM 2386 N N . VAL B 1 122 ? 40.682 9.434 1.575 1.00 8.53 116 VAL B N 1
ATOM 2387 C CA . VAL B 1 122 ? 40.062 8.920 0.357 1.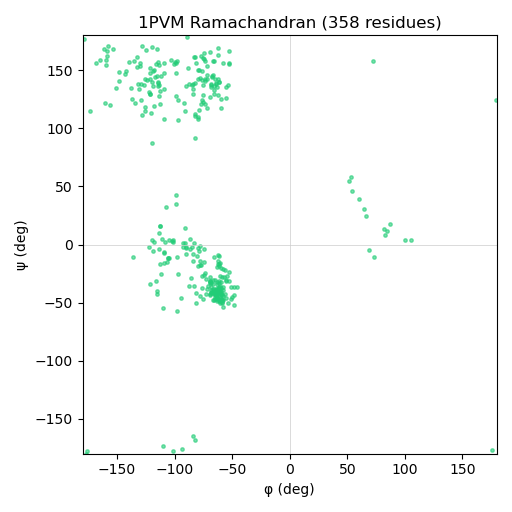00 7.80 116 VAL B CA 1
ATOM 2388 C C . VAL B 1 122 ? 39.275 7.659 0.731 1.00 7.91 116 VAL B C 1
ATOM 2389 O O . VAL B 1 122 ? 39.749 6.819 1.499 1.00 7.97 116 VAL B O 1
ATOM 2393 N N . THR B 1 123 ? 38.062 7.550 0.202 1.00 7.89 117 THR B N 1
ATOM 2394 C CA . THR B 1 123 ? 37.187 6.417 0.489 1.00 7.30 117 THR B CA 1
ATOM 2395 C C . THR B 1 123 ? 36.829 5.651 -0.773 1.00 6.68 117 THR B C 1
ATOM 2396 O O . THR B 1 123 ? 37.080 6.109 -1.884 1.00 7.47 117 THR B O 1
ATOM 2400 N N . LEU B 1 124 ? 36.215 4.487 -0.593 1.00 6.83 118 LEU B N 1
ATOM 2401 C CA . LEU B 1 124 ? 35.785 3.685 -1.727 1.00 7.63 118 LEU B CA 1
ATOM 2402 C C . LEU B 1 124 ? 34.787 4.489 -2.558 1.00 8.89 118 LEU B C 1
ATOM 2403 O O . LEU B 1 124 ? 34.764 4.381 -3.780 1.00 10.23 118 LEU B O 1
ATOM 2408 N N . THR B 1 125 ? 33.956 5.292 -1.897 1.00 9.06 119 THR B N 1
ATOM 2409 C CA . THR B 1 125 ? 32.981 6.096 -2.627 1.00 10.93 119 THR B CA 1
ATOM 2410 C C . THR B 1 125 ? 33.696 7.048 -3.587 1.00 12.29 119 THR B C 1
ATOM 2411 O O . THR B 1 125 ? 33.300 7.183 -4.749 1.00 11.37 119 THR B O 1
ATOM 2415 N N . ASP B 1 126 ? 34.745 7.709 -3.099 1.00 12.38 120 ASP B N 1
ATOM 2416 C CA . ASP B 1 126 ? 35.523 8.628 -3.930 1.00 13.07 120 ASP B CA 1
ATOM 2417 C C . ASP B 1 126 ? 36.077 7.870 -5.134 1.00 12.69 120 ASP B C 1
ATOM 2418 O O . ASP B 1 126 ? 35.968 8.315 -6.272 1.00 14.08 120 ASP B O 1
ATOM 2423 N N . LEU B 1 127 ? 36.668 6.714 -4.862 1.00 10.47 121 LEU B N 1
ATOM 2424 C CA . LEU B 1 127 ? 37.274 5.889 -5.894 1.00 10.50 121 LEU B CA 1
ATOM 2425 C C . LEU B 1 127 ? 36.295 5.240 -6.863 1.00 10.21 121 LEU B C 1
ATOM 2426 O O . LEU B 1 127 ? 36.649 4.970 -8.011 1.00 10.90 121 LEU B O 1
ATOM 2431 N N . SER B 1 128 ? 35.071 4.988 -6.409 1.00 10.87 122 SER B N 1
ATOM 2432 C CA . SER B 1 128 ? 34.073 4.322 -7.243 1.00 10.54 122 SER B CA 1
ATOM 2433 C C . SER B 1 128 ? 33.784 5.008 -8.574 1.00 11.26 122 SER B C 1
ATOM 2434 O O . SER B 1 128 ? 33.286 4.370 -9.499 1.00 12.31 122 SER B O 1
ATOM 2437 N N . ARG B 1 129 ? 34.081 6.300 -8.670 1.00 11.97 123 ARG B N 1
ATOM 2438 C CA . ARG B 1 129 ? 33.830 7.036 -9.907 1.00 12.84 123 ARG B CA 1
ATOM 2439 C C . ARG B 1 129 ? 34.887 6.763 -10.973 1.00 14.62 123 ARG B C 1
ATOM 2440 O O . ARG B 1 129 ? 34.687 7.084 -12.150 1.00 14.84 123 ARG B O 1
ATOM 2448 N N . TYR B 1 130 ? 36.002 6.160 -10.567 1.00 13.74 124 TYR B N 1
ATOM 2449 C CA . TYR B 1 130 ? 37.099 5.894 -11.492 1.00 13.90 124 TYR B CA 1
ATOM 2450 C C . TYR B 1 130 ? 37.512 4.436 -11.652 1.00 14.00 124 TYR B C 1
ATOM 2451 O O . TYR B 1 130 ? 37.922 4.022 -12.732 1.00 15.43 124 TYR B O 1
ATOM 2460 N N . LEU B 1 131 ? 37.409 3.663 -10.580 1.00 12.37 125 LEU B N 1
ATOM 2461 C CA . LEU B 1 131 ? 37.791 2.259 -10.613 1.00 12.57 125 LEU B CA 1
ATOM 2462 C C . LEU B 1 131 ? 36.910 1.405 -11.511 1.00 12.96 125 LEU B C 1
ATOM 2463 O O . LEU B 1 131 ? 35.762 1.749 -11.796 1.00 13.62 125 LEU B O 1
ATOM 2468 N N . SER B 1 132 ? 37.458 0.274 -11.937 1.00 13.20 126 SER B N 1
ATOM 2469 C CA . SER B 1 132 ? 36.720 -0.664 -12.766 1.00 15.10 126 SER B CA 1
ATOM 2470 C C . SER B 1 132 ? 35.739 -1.389 -11.849 1.00 14.56 126 SER B C 1
ATOM 2471 O O . SER B 1 132 ? 35.908 -1.395 -10.628 1.00 14.24 126 SER B O 1
ATOM 2474 N N . ARG B 1 133 ? 34.714 -1.993 -12.436 1.00 15.44 127 ARG B N 1
ATOM 2475 C CA . ARG B 1 133 ? 33.722 -2.733 -11.670 1.00 16.28 127 ARG B CA 1
ATOM 2476 C C . ARG B 1 133 ? 34.406 -3.802 -10.815 1.00 15.73 127 ARG B C 1
ATOM 2477 O O . ARG B 1 133 ? 34.109 -3.948 -9.628 1.00 15.19 127 ARG B O 1
ATOM 2485 N N . ALA B 1 134 ? 35.328 -4.542 -11.425 1.00 15.90 128 ALA B N 1
ATOM 2486 C CA . ALA B 1 134 ? 36.046 -5.602 -10.731 1.00 16.53 128 ALA B CA 1
ATOM 2487 C C . ALA B 1 134 ? 36.897 -5.082 -9.572 1.00 15.85 128 ALA B C 1
ATOM 2488 O O . ALA B 1 134 ? 37.002 -5.732 -8.529 1.00 14.97 128 ALA B O 1
ATOM 2490 N N . SER B 1 135 ? 37.509 -3.918 -9.745 1.00 13.15 129 SER B N 1
ATOM 2491 C CA . SER B 1 135 ? 38.344 -3.373 -8.687 1.00 13.18 129 SER B CA 1
ATOM 2492 C C . SER B 1 135 ? 37.491 -2.993 -7.472 1.00 12.08 129 SER B C 1
ATOM 2493 O O . SER B 1 135 ? 37.904 -3.187 -6.321 1.00 11.21 129 SER B O 1
ATOM 2496 N N . ILE B 1 136 ? 36.300 -2.462 -7.735 1.00 11.27 130 ILE B N 1
ATOM 2497 C CA . ILE B 1 136 ? 35.379 -2.069 -6.671 1.00 9.91 130 ILE B CA 1
ATOM 2498 C C . ILE B 1 136 ? 34.929 -3.313 -5.903 1.00 9.48 130 ILE B C 1
ATOM 2499 O O . ILE B 1 136 ? 34.907 -3.315 -4.675 1.00 8.02 130 ILE B O 1
ATOM 2504 N N . THR B 1 137 ? 34.574 -4.368 -6.629 1.00 9.47 131 THR B N 1
ATOM 2505 C CA . THR B 1 137 ? 34.148 -5.617 -6.002 1.00 9.75 131 THR B CA 1
ATOM 2506 C C . THR B 1 137 ? 35.297 -6.186 -5.156 1.00 10.49 131 THR B C 1
ATOM 2507 O O . THR B 1 137 ? 35.080 -6.707 -4.056 1.00 10.62 131 THR B O 1
ATOM 2511 N N . ASP B 1 138 ? 36.522 -6.075 -5.666 1.00 9.93 132 ASP B N 1
ATOM 2512 C CA . ASP B 1 138 ? 37.691 -6.564 -4.945 1.00 10.10 132 ASP B CA 1
ATOM 2513 C C . ASP B 1 138 ? 37.825 -5.882 -3.585 1.00 9.97 132 ASP B C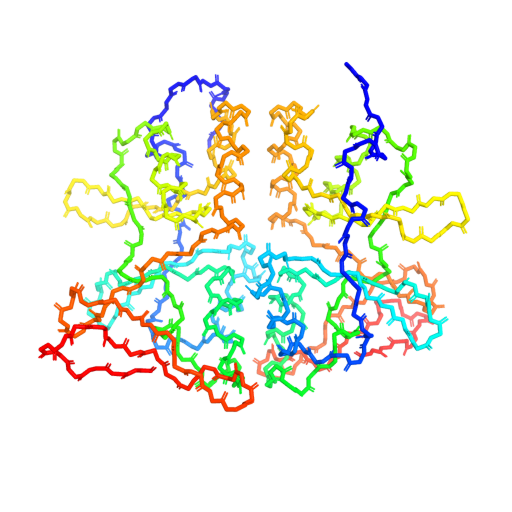 1
ATOM 2514 O O . ASP B 1 138 ? 37.996 -6.546 -2.565 1.00 10.59 132 ASP B O 1
ATOM 2519 N N . ILE B 1 139 ? 37.763 -4.555 -3.577 1.00 8.34 133 ILE B N 1
ATOM 2520 C CA . ILE B 1 139 ? 37.865 -3.798 -2.332 1.00 8.62 133 ILE B CA 1
ATOM 2521 C C . ILE B 1 139 ? 36.747 -4.210 -1.372 1.00 8.19 133 ILE B C 1
ATOM 2522 O O . ILE B 1 139 ? 36.988 -4.409 -0.178 1.00 7.06 133 ILE B O 1
ATOM 2527 N N . LEU B 1 140 ? 35.531 -4.346 -1.898 1.00 8.40 134 LEU B N 1
ATOM 2528 C CA . LEU B 1 140 ? 34.391 -4.742 -1.075 1.00 8.59 134 LEU B CA 1
ATOM 2529 C C . LEU B 1 140 ? 34.587 -6.123 -0.449 1.00 8.09 134 LEU B C 1
ATOM 2530 O O . LEU B 1 140 ? 34.311 -6.314 0.738 1.00 8.41 134 LEU B O 1
ATOM 2535 N N . LEU B 1 141 ? 35.074 -7.075 -1.239 1.00 7.92 135 LEU B N 1
ATOM 2536 C CA . LEU B 1 141 ? 35.311 -8.427 -0.734 1.00 8.85 135 LEU B CA 1
ATOM 2537 C C . LEU B 1 141 ? 36.457 -8.450 0.275 1.00 7.75 135 LEU B C 1
ATOM 2538 O O . LEU B 1 141 ? 36.389 -9.135 1.304 1.00 8.73 135 LEU B O 1
ATOM 2543 N N . SER B 1 142 ? 37.512 -7.698 -0.012 1.00 6.32 136 SER B N 1
ATOM 2544 C CA . SER B 1 142 ? 38.653 -7.652 0.894 1.00 6.31 136 SER B CA 1
ATOM 2545 C C . SER B 1 142 ? 38.296 -6.992 2.221 1.00 5.42 136 SER B C 1
ATOM 2546 O O . SER B 1 142 ? 38.821 -7.372 3.265 1.00 7.28 136 SER B O 1
ATOM 2549 N N . HIS B 1 143 ? 37.406 -6.004 2.184 1.00 6.49 137 HIS B N 1
ATOM 2550 C CA . HIS B 1 143 ? 37.005 -5.318 3.410 1.00 6.73 137 HIS B CA 1
ATOM 2551 C C . HIS B 1 143 ? 36.176 -6.226 4.310 1.00 7.53 137 HIS B C 1
ATOM 2552 O O . HIS B 1 143 ? 36.217 -6.110 5.537 1.00 7.99 137 HIS B O 1
ATOM 2559 N N . ARG B 1 144 ? 35.420 -7.135 3.704 1.00 8.89 138 ARG B N 1
ATOM 2560 C CA . ARG B 1 144 ? 34.601 -8.056 4.482 1.00 9.73 138 ARG B CA 1
ATOM 2561 C C . ARG B 1 144 ? 35.428 -9.169 5.120 1.00 10.78 138 ARG B C 1
ATOM 2562 O O . ARG B 1 144 ? 35.176 -9.576 6.255 1.00 11.45 138 ARG B O 1
ATOM 2570 N N . THR B 1 145 ? 36.436 -9.635 4.394 1.00 10.69 139 THR B N 1
ATOM 2571 C CA . THR B 1 145 ? 37.252 -10.753 4.842 1.00 11.16 139 THR B CA 1
ATOM 2572 C C . THR B 1 145 ? 38.582 -10.480 5.537 1.00 12.27 139 THR B C 1
ATOM 2573 O O . THR B 1 145 ? 39.055 -11.310 6.314 1.00 12.05 139 THR B O 1
ATOM 2577 N N . LYS B 1 146 ? 39.192 -9.332 5.268 1.00 14.02 140 LYS B N 1
ATOM 2578 C CA . LYS B 1 146 ? 40.479 -9.025 5.883 1.00 15.14 140 LYS B CA 1
ATOM 2579 C C . LYS B 1 146 ? 40.394 -7.922 6.926 1.00 16.95 140 LYS B C 1
ATOM 2580 O O . LYS B 1 146 ? 39.489 -7.089 6.900 1.00 16.32 140 LYS B O 1
ATOM 2586 N N . ASP B 1 147 ? 41.359 -7.925 7.839 1.00 20.49 141 ASP B N 1
ATOM 2587 C CA . ASP B 1 147 ? 41.430 -6.934 8.902 1.00 23.90 141 ASP B CA 1
ATOM 2588 C C . ASP B 1 147 ? 42.838 -6.343 8.989 1.00 21.77 141 ASP B C 1
ATOM 2589 O O . ASP B 1 147 ? 43.835 -7.062 8.950 1.00 22.86 141 ASP B O 1
ATOM 2594 N N . TYR B 1 148 ? 42.894 -5.020 9.091 1.00 20.27 142 TYR B N 1
ATOM 2595 C CA . TYR B 1 148 ? 44.141 -4.261 9.166 1.00 17.47 142 TYR B CA 1
ATOM 2596 C C . TYR B 1 148 ? 45.050 -4.719 10.304 1.00 16.07 142 TYR B C 1
ATOM 2597 O O . TYR B 1 148 ? 44.584 -4.942 11.415 1.00 18.03 142 TYR B O 1
ATOM 2606 N N . GLN B 1 149 ? 46.344 -4.864 10.029 1.00 16.18 143 GLN B N 1
ATOM 2607 C CA . GLN B 1 149 ? 47.289 -5.256 11.077 1.00 16.59 143 GLN B CA 1
ATOM 2608 C C . GLN B 1 149 ? 47.673 -4.018 11.872 1.00 14.03 143 GLN B C 1
ATOM 2609 O O . GLN B 1 149 ? 48.365 -3.137 11.355 1.00 13.84 143 GLN B O 1
ATOM 2615 N N . HIS B 1 150 ? 47.223 -3.949 13.121 1.00 11.90 144 HIS B N 1
ATOM 2616 C CA . HIS B 1 150 ? 47.539 -2.814 13.981 1.00 10.59 144 HIS B CA 1
ATOM 2617 C C . HIS B 1 150 ? 48.899 -3.044 14.627 1.00 11.21 144 HIS B C 1
ATOM 2618 O O . HIS B 1 150 ? 49.149 -4.107 15.197 1.00 11.83 144 HIS B O 1
ATOM 2625 N N . LEU B 1 151 ? 49.776 -2.047 14.543 1.00 10.41 145 LEU B N 1
ATOM 2626 C CA . LEU B 1 151 ? 51.109 -2.179 15.110 1.00 9.79 145 LEU B CA 1
ATOM 2627 C C . LEU B 1 151 ? 51.238 -1.520 16.474 1.00 9.85 145 LEU B C 1
ATOM 2628 O O . LEU B 1 151 ? 50.584 -0.513 16.762 1.00 10.30 145 LEU B O 1
ATOM 2633 N N . CYS B 1 152 ? 52.090 -2.110 17.307 1.00 9.05 146 CYS B N 1
ATOM 2634 C CA . CYS B 1 152 ? 52.333 -1.636 18.662 1.00 9.14 146 CYS B CA 1
ATOM 2635 C C . CYS B 1 152 ? 52.921 -0.231 18.727 1.00 9.59 146 CYS B C 1
ATOM 2636 O O . CYS B 1 152 ? 53.921 0.056 18.077 1.00 10.17 146 CYS B O 1
ATOM 2639 N N . PRO B 1 153 ? 52.310 0.661 19.527 1.00 10.29 147 PRO B N 1
ATOM 2640 C CA . PRO B 1 153 ? 52.808 2.034 19.650 1.00 10.39 147 PRO B CA 1
ATOM 2641 C C . PRO B 1 153 ? 54.084 2.132 20.492 1.00 11.61 147 PRO B C 1
ATOM 2642 O O . PRO B 1 153 ? 54.770 3.152 20.469 1.00 11.16 147 PRO B O 1
ATOM 2646 N N . LYS B 1 154 ? 54.395 1.068 21.230 1.00 12.38 148 LYS B N 1
ATOM 2647 C CA . LYS B 1 154 ? 55.584 1.056 22.076 1.00 13.59 148 LYS B CA 1
ATOM 2648 C C . LYS B 1 154 ? 56.864 0.727 21.307 1.00 14.00 148 LYS B C 1
ATOM 2649 O O . LYS B 1 154 ? 57.856 1.446 21.419 1.00 14.06 148 LYS B O 1
ATOM 2655 N N . CYS B 1 155 ? 56.847 -0.350 20.527 1.00 12.36 149 CYS B N 1
ATOM 2656 C CA . CYS B 1 155 ? 58.027 -0.739 19.761 1.00 12.46 149 CYS B CA 1
ATOM 2657 C C . CYS B 1 155 ? 57.856 -0.439 18.275 1.00 13.32 149 CYS B C 1
ATOM 2658 O O . CYS B 1 155 ? 58.828 -0.444 17.516 1.00 13.18 149 CYS B O 1
ATOM 2661 N N . GLY B 1 156 ? 56.613 -0.191 17.867 1.00 12.92 150 GLY B N 1
ATOM 2662 C CA . GLY B 1 156 ? 56.322 0.127 16.478 1.00 14.59 150 GLY B CA 1
ATOM 2663 C C . GLY B 1 156 ? 56.394 -1.009 15.472 1.00 16.79 150 GLY B C 1
ATOM 2664 O O . GLY B 1 156 ? 55.967 -0.847 14.332 1.00 19.83 150 GLY B O 1
ATOM 2665 N N . VAL B 1 157 ? 56.921 -2.159 15.874 1.00 17.18 151 VAL B N 1
ATOM 2666 C CA . VAL B 1 157 ? 57.042 -3.285 14.951 1.00 19.74 151 VAL B CA 1
ATOM 2667 C C . VAL B 1 157 ? 56.143 -4.475 15.274 1.00 18.57 151 VAL B C 1
ATOM 2668 O O . VAL B 1 157 ? 55.789 -5.253 14.384 1.00 19.05 151 VAL B O 1
ATOM 2672 N N . GLY B 1 158 ? 55.778 -4.613 16.542 1.00 16.35 152 GLY B N 1
ATOM 2673 C CA . GLY B 1 158 ? 54.938 -5.722 16.945 1.00 15.21 152 GLY B CA 1
ATOM 2674 C C . GLY B 1 158 ? 53.505 -5.585 16.477 1.00 14.26 152 GLY B C 1
ATOM 2675 O O . GLY B 1 158 ? 53.014 -4.479 16.250 1.00 12.52 152 GLY B O 1
ATOM 2676 N N . VAL B 1 159 ? 52.836 -6.722 16.321 1.00 13.63 153 VAL B N 1
ATOM 2677 C CA . VAL B 1 159 ? 51.441 -6.740 15.895 1.00 13.22 153 VAL B CA 1
ATOM 2678 C C . VAL B 1 159 ? 50.556 -6.898 17.124 1.00 13.46 153 VAL B C 1
ATOM 2679 O O . VAL B 1 159 ? 50.769 -7.800 17.936 1.00 13.20 153 VAL B O 1
ATOM 2683 N N . LEU B 1 160 ? 49.577 -6.008 17.271 1.00 12.47 154 LEU B N 1
ATOM 2684 C CA . LEU B 1 160 ? 48.659 -6.070 18.404 1.00 11.98 154 LEU B CA 1
ATOM 2685 C C . LEU B 1 160 ? 47.616 -7.149 18.136 1.00 12.86 154 LEU B C 1
ATOM 2686 O O . LEU B 1 160 ? 46.832 -7.041 17.195 1.00 14.28 154 LEU B O 1
ATOM 2691 N N . GLU B 1 161 ? 47.619 -8.191 18.964 1.00 12.51 155 GLU B N 1
ATOM 2692 C CA . GLU B 1 161 ? 46.693 -9.311 18.817 1.00 13.08 155 GLU B CA 1
ATOM 2693 C C . GLU B 1 161 ? 45.695 -9.332 19.969 1.00 11.10 155 GLU B C 1
ATOM 2694 O O . GLU B 1 161 ? 46.038 -9.007 21.102 1.00 10.71 155 GLU B O 1
ATOM 2700 N N . PRO B 1 162 ? 44.447 -9.734 19.692 1.00 10.94 156 PRO B N 1
ATOM 2701 C CA . PRO B 1 162 ? 43.372 -9.808 20.691 1.00 11.47 156 PRO B CA 1
ATOM 2702 C C . PRO B 1 162 ? 43.586 -10.901 21.734 1.00 9.53 156 PRO B C 1
ATOM 2703 O O . PRO B 1 162 ? 44.006 -11.999 21.396 1.00 10.87 156 PRO B O 1
ATOM 2707 N N . VAL B 1 163 ? 43.298 -10.591 22.993 1.00 9.40 157 VAL B N 1
ATOM 2708 C CA . VAL B 1 163 ? 43.388 -11.574 24.074 1.00 9.38 157 VAL B CA 1
ATOM 2709 C C . VAL B 1 163 ? 41.972 -11.634 24.654 1.00 9.55 157 VAL B C 1
ATOM 2710 O O . VAL B 1 163 ? 41.489 -10.658 25.235 1.00 9.54 157 VAL B O 1
ATOM 2714 N N . TYR B 1 164 ? 41.315 -12.779 24.484 1.00 10.30 158 TYR B N 1
ATOM 2715 C CA . TYR B 1 164 ? 39.939 -12.966 24.937 1.00 10.49 158 TYR B CA 1
ATOM 2716 C C . TYR B 1 164 ? 39.790 -13.679 26.271 1.00 11.80 158 TYR B C 1
ATOM 2717 O O . TYR B 1 164 ? 40.680 -14.422 26.688 1.00 11.34 158 TYR B O 1
ATOM 2726 N N . ASN B 1 165 ? 38.656 -13.446 26.935 1.00 11.63 159 ASN B N 1
ATOM 2727 C CA . ASN B 1 165 ? 38.359 -14.123 28.194 1.00 11.82 159 ASN B CA 1
ATOM 2728 C C . ASN B 1 165 ? 37.213 -15.105 27.926 1.00 12.42 159 ASN B C 1
ATOM 2729 O O . ASN B 1 165 ? 36.816 -15.281 26.774 1.00 12.10 159 ASN B O 1
ATOM 2734 N N . GLU B 1 166 ? 36.685 -15.742 28.969 1.00 13.79 160 GLU B N 1
ATOM 2735 C CA . GLU B 1 166 ? 35.624 -16.736 28.789 1.00 15.78 160 GLU B CA 1
ATOM 2736 C C . GLU B 1 166 ? 34.310 -16.217 28.212 1.00 16.42 160 GLU B C 1
ATOM 2737 O O . GLU B 1 166 ? 33.498 -17.000 27.696 1.00 15.10 160 GLU B O 1
ATOM 2743 N N . LYS B 1 167 ? 34.105 -14.904 28.295 1.00 15.09 161 LYS B N 1
ATOM 2744 C CA . LYS B 1 167 ? 32.888 -14.284 27.785 1.00 15.19 161 LYS B CA 1
ATOM 2745 C C . LYS B 1 167 ? 33.054 -13.863 26.331 1.00 14.00 161 LYS B C 1
ATOM 2746 O O . LYS B 1 167 ? 32.113 -13.372 25.712 1.00 13.47 161 LYS B O 1
ATOM 2752 N N . GLY B 1 168 ? 34.252 -14.060 25.790 1.00 13.20 162 GLY B N 1
ATOM 2753 C CA . GLY B 1 168 ? 34.510 -13.660 24.421 1.00 12.06 162 GLY B CA 1
ATOM 2754 C C . GLY B 1 168 ? 34.857 -12.182 24.360 1.00 12.93 162 GLY B C 1
ATOM 2755 O O . GLY B 1 168 ? 34.966 -11.600 23.280 1.00 15.30 162 GLY B O 1
ATOM 2756 N N . GLU B 1 169 ? 35.025 -11.560 25.522 1.00 12.45 163 GLU B N 1
ATOM 2757 C CA . GLU B 1 169 ? 35.372 -10.143 25.569 1.00 13.21 163 GLU B CA 1
ATOM 2758 C C . GLU B 1 169 ? 36.849 -9.973 25.276 1.00 14.49 163 GLU B C 1
ATOM 2759 O O . GLU B 1 169 ? 37.664 -10.804 25.681 1.00 15.60 163 GLU B O 1
ATOM 2765 N N . ILE B 1 170 ? 37.199 -8.904 24.569 1.00 13.81 164 ILE B N 1
ATOM 2766 C CA . ILE B 1 170 ? 38.602 -8.621 24.307 1.00 13.73 164 ILE B CA 1
ATOM 2767 C C . ILE B 1 170 ? 39.082 -7.920 25.572 1.00 14.03 164 ILE B C 1
ATOM 2768 O O . ILE B 1 170 ? 38.637 -6.811 25.880 1.00 15.22 164 ILE B O 1
ATOM 2773 N N . LYS B 1 171 ? 39.963 -8.576 26.321 1.00 13.34 165 LYS B N 1
ATOM 2774 C CA . LYS B 1 171 ? 40.482 -7.986 27.547 1.00 14.60 165 LYS B CA 1
ATOM 2775 C C . LYS B 1 171 ? 41.500 -6.902 27.229 1.00 12.94 165 LYS B C 1
ATOM 2776 O O . LYS B 1 171 ? 41.459 -5.810 27.789 1.00 13.24 165 LYS B O 1
ATOM 2782 N N . VAL B 1 172 ? 42.416 -7.224 26.325 1.00 12.28 166 VAL B N 1
ATOM 2783 C CA . VAL B 1 172 ? 43.448 -6.292 25.893 1.00 11.34 166 VAL B CA 1
ATOM 2784 C C . VAL B 1 172 ? 43.919 -6.755 24.529 1.00 11.05 166 VAL B C 1
ATOM 2785 O O . VAL B 1 172 ? 43.539 -7.829 24.061 1.00 10.10 166 VAL B O 1
ATOM 2789 N N . PHE B 1 173 ? 44.725 -5.918 23.888 1.00 10.81 167 PHE B N 1
ATOM 2790 C CA . PHE B 1 173 ? 45.354 -6.273 22.629 1.00 10.65 167 PHE B CA 1
ATOM 2791 C C . PHE B 1 173 ? 46.796 -6.304 23.102 1.00 10.94 167 PHE B C 1
ATOM 2792 O O . PHE B 1 173 ? 47.269 -5.362 23.742 1.00 11.35 167 PHE B O 1
ATOM 2800 N N . ARG B 1 174 ? 47.476 -7.404 22.817 1.00 10.71 168 ARG B N 1
ATOM 2801 C CA . ARG B 1 174 ? 48.850 -7.596 23.260 1.00 11.62 168 ARG B CA 1
ATOM 2802 C C . ARG B 1 174 ? 49.834 -7.622 22.104 1.00 10.04 168 ARG B C 1
ATOM 2803 O O . ARG B 1 174 ? 49.579 -8.240 21.077 1.00 10.28 168 ARG B O 1
ATOM 2811 N N . CYS B 1 175 ? 50.963 -6.949 22.278 1.00 10.58 169 CYS B N 1
ATOM 2812 C CA . CYS B 1 175 ? 51.984 -6.924 21.242 1.00 10.93 169 CYS B CA 1
ATOM 2813 C C . CYS B 1 175 ? 52.584 -8.316 21.036 1.00 13.22 169 CYS B C 1
ATOM 2814 O O . CYS B 1 175 ? 52.882 -9.028 22.001 1.00 13.86 169 CYS B O 1
ATOM 2817 N N . SER B 1 176 ? 52.770 -8.695 19.776 1.00 13.42 170 SER B N 1
ATOM 2818 C CA . SER B 1 176 ? 53.328 -10.002 19.445 1.00 15.95 170 SER B CA 1
ATOM 2819 C C . SER B 1 176 ? 54.857 -10.002 19.426 1.00 16.78 170 SER B C 1
ATOM 2820 O O . SER B 1 176 ? 55.474 -11.044 19.213 1.00 18.54 170 SER B O 1
ATOM 2823 N N . ASN B 1 177 ? 55.466 -8.839 19.633 1.00 17.88 171 ASN B N 1
ATOM 2824 C CA . ASN B 1 177 ? 56.925 -8.739 19.645 1.00 19.83 171 ASN B CA 1
ATOM 2825 C C . ASN B 1 177 ? 57.455 -9.403 20.923 1.00 21.73 171 ASN B C 1
ATOM 2826 O O . ASN B 1 177 ? 57.156 -8.962 22.034 1.00 20.58 171 ASN B O 1
ATOM 2831 N N . PRO B 1 178 ? 58.246 -10.480 20.776 1.00 25.11 172 PRO B N 1
ATOM 2832 C CA . PRO B 1 178 ? 58.811 -11.198 21.925 1.00 26.00 172 PRO B CA 1
ATOM 2833 C C . PRO B 1 178 ? 59.618 -10.293 22.852 1.00 25.91 172 PRO B C 1
ATOM 2834 O O . PRO B 1 178 ? 59.507 -10.384 24.075 1.00 25.94 172 PRO B O 1
ATOM 2838 N N . ALA B 1 179 ? 60.422 -9.417 22.256 1.00 25.24 173 ALA B N 1
ATOM 2839 C CA . ALA B 1 179 ? 61.265 -8.500 23.013 1.00 25.47 173 ALA B CA 1
ATOM 2840 C C . ALA B 1 179 ? 60.481 -7.356 23.634 1.00 25.37 173 ALA B C 1
ATOM 2841 O O . ALA B 1 179 ? 61.047 -6.537 24.357 1.00 25.68 173 ALA B O 1
ATOM 2843 N N . CYS B 1 180 ? 59.182 -7.293 23.358 1.00 25.41 174 CYS B N 1
ATOM 2844 C CA . CYS B 1 180 ? 58.363 -6.222 23.913 1.00 24.54 174 CYS B CA 1
ATOM 2845 C C . CYS B 1 180 ? 57.265 -6.696 24.841 1.00 25.26 174 CYS B C 1
ATOM 2846 O O . CYS B 1 180 ? 56.647 -7.739 24.627 1.00 25.86 174 CYS B O 1
ATOM 2849 N N . ASP B 1 181 ? 57.024 -5.893 25.869 1.00 26.21 175 ASP B N 1
ATOM 2850 C CA . ASP B 1 181 ? 56.000 -6.173 26.857 1.00 27.38 175 ASP B CA 1
ATOM 2851 C C . ASP B 1 181 ? 55.009 -5.014 26.823 1.00 24.98 175 ASP B C 1
ATOM 2852 O O . ASP B 1 181 ? 55.163 -4.037 27.552 1.00 27.36 175 ASP B O 1
ATOM 2857 N N . TYR B 1 182 ? 54.012 -5.114 25.951 1.00 20.17 176 TYR B N 1
ATOM 2858 C CA . TYR B 1 182 ? 53.002 -4.072 25.840 1.00 16.40 176 TYR B CA 1
ATOM 2859 C C . TYR B 1 182 ? 51.611 -4.669 25.684 1.00 14.01 176 TYR B C 1
ATOM 2860 O O . TYR B 1 182 ? 51.409 -5.590 24.902 1.00 12.38 176 TYR B O 1
ATOM 2869 N N . GLU B 1 183 ? 50.663 -4.121 26.438 1.00 13.91 177 GLU B N 1
ATOM 2870 C CA . GLU B 1 183 ? 49.263 -4.536 26.411 1.00 14.60 177 GLU B CA 1
ATOM 2871 C C . GLU B 1 183 ? 48.435 -3.270 26.573 1.00 13.62 177 GLU B C 1
ATOM 2872 O O . GLU B 1 183 ? 48.861 -2.342 27.252 1.00 13.07 177 GLU B O 1
ATOM 2878 N N . GLU B 1 184 ? 47.262 -3.221 25.949 1.00 12.75 178 GLU B N 1
ATOM 2879 C CA . GLU B 1 184 ? 46.398 -2.053 26.084 1.00 14.13 178 GLU B CA 1
ATOM 2880 C C . GLU B 1 184 ? 44.934 -2.443 26.024 1.00 14.48 178 GLU B C 1
ATOM 2881 O O . GLU B 1 184 ? 44.620 -3.462 25.379 1.00 15.73 178 GLU B O 1
#